Protein AF-A0A7S4LH78-F1 (afdb_monomer)

Mean predicted aligned error: 15.19 Å

Sequence (220 aa):
IFFRSVMVSANPMFLLLCMVGVAILGALTNADTISMKPPQLTDEEEQRIGLASHMRCDACIVVARTIIKELQKVSKADAPLRELDAIEAFEGACNRKRYDDYGVGTGGGAKPRNMLQGPGLSKANDSPGVMMMGGGAWPVKLSDFCGTIMGELDEDMVMDLYRTGDGMGLLTEVCAKQTRHCTKETMGRVEASEFAIASKAPKKKKKKKQQNTAKGKDEL

Structure (mmCIF, N/CA/C/O backbone):
data_AF-A0A7S4LH78-F1
#
_entry.id   AF-A0A7S4LH78-F1
#
loop_
_atom_site.group_PDB
_atom_site.id
_atom_site.type_symbol
_atom_site.label_atom_id
_atom_site.label_alt_id
_atom_site.label_comp_id
_atom_site.label_asym_id
_atom_site.label_entity_id
_atom_site.label_seq_id
_atom_site.pdbx_PDB_ins_code
_atom_site.Cartn_x
_atom_site.Cartn_y
_atom_site.Cartn_z
_atom_site.occupancy
_atom_site.B_iso_or_equiv
_atom_site.auth_seq_id
_atom_site.auth_comp_id
_atom_site.auth_asym_id
_atom_site.auth_atom_id
_atom_site.pdbx_PDB_model_num
ATOM 1 N N . ILE A 1 1 ? -43.929 13.708 -64.874 1.00 40.84 1 ILE A N 1
ATOM 2 C CA . ILE A 1 1 ? -44.482 14.915 -64.207 1.00 40.84 1 ILE A CA 1
ATOM 3 C C . ILE A 1 1 ? -44.118 14.770 -62.725 1.00 40.84 1 ILE A C 1
ATOM 5 O O . ILE A 1 1 ? -44.670 13.884 -62.106 1.00 40.84 1 ILE A O 1
ATOM 9 N N . PHE A 1 2 ? -43.130 15.407 -62.101 1.00 36.44 2 PHE A N 1
ATOM 10 C CA . PHE A 1 2 ? -42.316 16.586 -62.385 1.00 36.44 2 PHE A CA 1
ATOM 11 C C . PHE A 1 2 ? -40.870 16.297 -61.938 1.00 36.44 2 PHE A C 1
ATOM 13 O O . PHE A 1 2 ? -40.621 16.068 -60.758 1.00 36.44 2 PHE A O 1
ATOM 20 N N . PHE A 1 3 ? -39.918 16.374 -62.869 1.00 42.41 3 PHE A N 1
ATOM 21 C CA . PHE A 1 3 ? -38.571 16.842 -62.549 1.00 42.41 3 PHE A CA 1
ATOM 22 C C . PHE A 1 3 ? -38.738 18.297 -62.099 1.00 42.41 3 PHE A C 1
ATOM 24 O O . PHE A 1 3 ? -39.207 19.124 -62.883 1.00 42.41 3 PHE A O 1
ATOM 31 N N . ARG A 1 4 ? -38.411 18.619 -60.846 1.00 41.94 4 ARG A N 1
ATOM 32 C CA . ARG A 1 4 ? -38.247 20.011 -60.425 1.00 41.94 4 ARG A CA 1
ATOM 33 C C . ARG A 1 4 ? -36.784 20.226 -60.082 1.00 41.94 4 ARG A C 1
ATOM 35 O O . ARG A 1 4 ? -36.310 19.879 -59.008 1.00 41.94 4 ARG A O 1
ATOM 42 N N . SER A 1 5 ? -36.089 20.751 -61.083 1.00 46.91 5 SER A N 1
ATOM 43 C CA . SER A 1 5 ? -34.738 21.276 -61.032 1.00 46.91 5 SER A CA 1
ATOM 44 C C . SER A 1 5 ? -34.577 22.227 -59.849 1.00 46.91 5 SER A C 1
ATOM 46 O O . SER A 1 5 ? -35.168 23.306 -59.835 1.00 46.91 5 SER A O 1
ATOM 48 N N . VAL A 1 6 ? -33.740 21.857 -58.882 1.00 46.25 6 VAL A N 1
ATOM 49 C CA . VAL A 1 6 ? -33.087 22.843 -58.019 1.00 46.25 6 VAL A CA 1
ATOM 50 C C . VAL A 1 6 ? -31.794 23.214 -58.730 1.00 46.25 6 VAL A C 1
ATOM 52 O O . VAL A 1 6 ? -30.773 22.542 -58.619 1.00 46.25 6 VAL A O 1
ATOM 55 N N . MET A 1 7 ? -31.884 24.261 -59.547 1.00 43.34 7 MET A N 1
ATOM 56 C CA . MET A 1 7 ? -30.736 24.962 -60.108 1.00 43.34 7 MET A CA 1
ATOM 57 C C . MET A 1 7 ? -30.021 25.640 -58.930 1.00 43.34 7 MET A C 1
ATOM 59 O O . MET A 1 7 ? -30.363 26.753 -58.535 1.00 43.34 7 MET A O 1
ATOM 63 N N . VAL A 1 8 ? -29.069 24.942 -58.308 1.00 48.66 8 VAL A N 1
ATOM 64 C CA . VAL A 1 8 ? -28.105 25.580 -57.409 1.00 48.66 8 VAL A CA 1
ATOM 65 C C . VAL A 1 8 ? -27.214 26.431 -58.303 1.00 48.66 8 VAL A C 1
ATOM 67 O O . VAL A 1 8 ? -26.344 25.918 -59.004 1.00 48.66 8 VAL A O 1
ATOM 70 N N . SER A 1 9 ? -27.490 27.735 -58.334 1.00 48.38 9 SER A N 1
ATOM 71 C CA . SER A 1 9 ? -26.583 28.729 -58.897 1.00 48.38 9 SER A CA 1
ATOM 72 C C . SER A 1 9 ? -25.275 28.626 -58.117 1.00 48.38 9 SER A C 1
ATOM 74 O O . SER A 1 9 ? -25.182 29.058 -56.967 1.00 48.38 9 SER A O 1
ATOM 76 N N . ALA A 1 10 ? -24.297 27.944 -58.711 1.00 56.34 10 ALA A N 1
ATOM 77 C CA . ALA A 1 10 ? -22.964 27.773 -58.165 1.00 56.34 10 ALA A CA 1
ATOM 78 C C . ALA A 1 10 ? -22.256 29.130 -58.203 1.00 56.34 10 ALA A C 1
ATOM 80 O O . ALA A 1 10 ? -21.529 29.455 -59.138 1.00 56.34 10 ALA A O 1
ATOM 81 N N . ASN A 1 11 ? -22.516 29.950 -57.185 1.00 53.22 11 ASN A N 1
ATOM 82 C CA . ASN A 1 11 ? -21.763 31.166 -56.955 1.00 53.22 11 ASN A CA 1
ATOM 83 C C . ASN A 1 11 ? -20.315 30.739 -56.636 1.00 53.22 11 ASN A C 1
ATOM 85 O O . ASN A 1 11 ? -20.116 30.016 -55.653 1.00 53.22 11 ASN A O 1
ATOM 89 N N . PRO A 1 12 ? -19.300 31.130 -57.430 1.00 57.50 12 PRO A N 1
ATOM 90 C CA . PRO A 1 12 ? -17.915 30.674 -57.250 1.00 57.50 12 PRO A CA 1
ATOM 91 C C . PRO A 1 12 ? -17.343 31.026 -55.869 1.00 57.50 12 PRO A C 1
ATOM 93 O O . PRO A 1 12 ? -16.414 30.380 -55.390 1.00 57.50 12 PRO A O 1
ATOM 96 N N . MET A 1 13 ? -17.955 31.997 -55.186 1.00 58.50 13 MET A N 1
ATOM 97 C CA . MET A 1 13 ? -17.645 32.363 -53.807 1.00 58.50 13 MET A CA 1
ATOM 98 C C . MET A 1 13 ? -18.014 31.259 -52.791 1.00 58.50 13 MET A C 1
ATOM 100 O O . MET A 1 13 ? -17.306 31.075 -51.805 1.00 58.50 13 MET A O 1
ATOM 104 N N . PHE A 1 14 ? -19.072 30.478 -53.044 1.00 56.72 14 PHE A N 1
ATOM 105 C CA . PHE A 1 14 ? -19.522 29.392 -52.160 1.00 56.72 14 PHE A CA 1
ATOM 106 C C . PHE A 1 14 ? -18.635 28.141 -52.288 1.00 56.72 14 PHE A C 1
ATOM 108 O O . PHE A 1 14 ? -18.328 27.491 -51.292 1.00 56.72 14 PHE A O 1
ATOM 115 N N . LEU A 1 15 ? -18.147 27.849 -53.501 1.00 56.19 15 LEU A N 1
ATOM 116 C CA . LEU A 1 15 ? -17.162 26.785 -53.742 1.00 56.19 15 LEU A CA 1
ATOM 117 C C . LEU A 1 15 ? -15.800 27.110 -53.108 1.00 56.19 15 LEU A C 1
ATOM 119 O O . LEU A 1 15 ? -15.175 26.228 -52.520 1.00 56.19 15 LEU A O 1
ATOM 123 N N . LEU A 1 16 ? -15.370 28.376 -53.153 1.00 57.94 16 LEU A N 1
ATOM 124 C CA . LEU A 1 16 ? -14.155 28.834 -52.470 1.00 57.94 16 LEU A CA 1
ATOM 125 C C . LEU A 1 16 ? -14.275 28.737 -50.941 1.00 57.94 16 LEU A C 1
ATOM 127 O O . LEU A 1 16 ? -13.337 28.282 -50.292 1.00 57.94 16 LEU A O 1
ATOM 131 N N . LEU A 1 17 ? -15.433 29.074 -50.365 1.00 57.28 17 LEU A N 1
ATOM 132 C CA . LEU A 1 17 ? -15.683 28.916 -48.926 1.00 57.28 17 LEU A CA 1
ATOM 133 C C . LEU A 1 17 ? -15.667 27.447 -48.477 1.00 57.28 17 LEU A C 1
ATOM 135 O O . LEU A 1 17 ? -15.130 27.152 -47.412 1.00 57.28 17 LEU A O 1
ATOM 139 N N . CYS A 1 18 ? -16.171 26.511 -49.289 1.00 56.78 18 CYS A N 1
ATOM 140 C CA . CYS A 1 18 ? -16.069 25.079 -48.991 1.00 56.78 18 CYS A CA 1
ATOM 141 C C . CYS A 1 18 ? -14.628 24.555 -49.083 1.00 56.78 18 CYS A C 1
ATOM 143 O O . CYS A 1 18 ? -14.213 23.792 -48.216 1.00 56.78 18 CYS A O 1
ATOM 145 N N . MET A 1 19 ? -13.840 24.984 -50.074 1.00 56.47 19 MET A N 1
ATOM 146 C CA . MET A 1 19 ? -12.436 24.558 -50.201 1.00 56.47 19 MET A CA 1
ATOM 147 C C . MET A 1 19 ? -11.557 25.116 -49.072 1.00 56.47 19 MET A C 1
ATOM 149 O O . MET A 1 19 ? -10.703 24.404 -48.548 1.00 56.47 19 MET A O 1
ATOM 153 N N . VAL A 1 20 ? -11.807 26.353 -48.631 1.00 58.72 20 VAL A N 1
ATOM 154 C CA . VAL A 1 20 ? -11.127 26.941 -47.466 1.00 58.72 20 VAL A CA 1
ATOM 155 C C . VAL A 1 20 ? -11.613 26.294 -46.160 1.00 58.72 20 VAL A C 1
ATOM 157 O O . VAL A 1 20 ? -10.801 26.000 -45.289 1.00 58.72 20 VAL A O 1
ATOM 160 N N . GLY A 1 21 ? -12.906 25.978 -46.037 1.00 54.91 21 GLY A N 1
ATOM 161 C CA . GLY A 1 21 ? -13.465 25.280 -44.874 1.00 54.91 21 GLY A CA 1
ATOM 162 C C . GLY A 1 21 ? -12.921 23.858 -44.689 1.00 54.91 21 GLY A C 1
ATOM 163 O O . GLY A 1 21 ? -12.597 23.474 -43.568 1.00 54.91 21 GLY A O 1
ATOM 164 N N . VAL A 1 22 ? -12.744 23.098 -45.776 1.00 57.06 22 VAL A N 1
ATOM 165 C CA . VAL A 1 22 ? -12.138 21.752 -45.739 1.00 57.06 22 VAL A CA 1
ATOM 166 C C . VAL A 1 22 ? -10.635 21.821 -45.431 1.00 57.06 22 VAL A C 1
ATOM 168 O O . VAL A 1 22 ? -10.129 20.980 -44.690 1.00 57.06 22 VAL A O 1
ATOM 171 N N . ALA A 1 23 ? -9.926 22.848 -45.914 1.00 51.53 23 ALA A N 1
ATOM 172 C CA . ALA A 1 23 ? -8.511 23.056 -45.594 1.00 51.53 23 ALA A CA 1
ATOM 173 C C . ALA A 1 23 ? -8.277 23.476 -44.128 1.00 51.53 23 ALA A C 1
ATOM 175 O O . ALA A 1 23 ? -7.308 23.035 -43.514 1.00 51.53 23 ALA A O 1
ATOM 176 N N . ILE A 1 24 ? -9.175 24.276 -43.538 1.00 55.03 24 ILE A N 1
ATOM 177 C CA . ILE A 1 24 ? -9.086 24.682 -42.124 1.00 55.03 24 ILE A CA 1
ATOM 178 C C . ILE A 1 24 ? -9.458 23.519 -41.184 1.00 55.03 24 ILE A C 1
ATOM 180 O O . ILE A 1 24 ? -8.890 23.409 -40.099 1.00 55.03 24 ILE A O 1
ATOM 184 N N . LEU A 1 25 ? -10.340 22.600 -41.604 1.00 49.62 25 LEU A N 1
ATOM 185 C CA . LEU A 1 25 ? -10.715 21.427 -40.800 1.00 49.62 25 LEU A CA 1
ATOM 186 C C . LEU A 1 25 ? -9.652 20.308 -40.803 1.00 49.62 25 LEU A C 1
ATOM 188 O O . LEU A 1 25 ? -9.616 19.500 -39.879 1.00 49.62 25 LEU A O 1
ATOM 192 N N . GLY A 1 26 ? -8.766 20.267 -41.806 1.00 50.28 26 GLY A N 1
ATOM 193 C CA . GLY A 1 26 ? -7.687 19.273 -41.906 1.00 50.28 26 GLY A CA 1
ATOM 194 C C . GLY A 1 26 ? -6.436 19.575 -41.068 1.00 50.28 26 GLY A C 1
ATOM 195 O O . GLY A 1 26 ? -5.582 18.707 -40.917 1.00 50.28 26 GLY A O 1
ATOM 196 N N . ALA A 1 27 ? -6.310 20.782 -40.507 1.00 48.25 27 ALA A N 1
ATOM 197 C CA . ALA A 1 27 ? -5.096 21.231 -39.815 1.00 48.25 27 ALA A CA 1
ATOM 198 C C . ALA A 1 27 ? -5.061 20.929 -38.298 1.00 48.25 27 ALA A C 1
ATOM 200 O O . ALA A 1 27 ? -4.132 21.357 -37.615 1.00 48.25 27 ALA A O 1
ATOM 201 N N . LEU A 1 28 ? -6.047 20.206 -37.749 1.00 52.06 28 LEU A N 1
ATO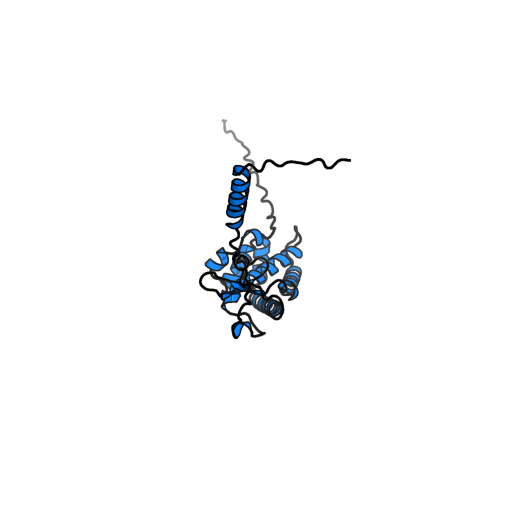M 202 C CA . LEU A 1 28 ? -6.182 19.964 -36.301 1.00 52.06 28 LEU A CA 1
ATOM 203 C C . LEU A 1 28 ? -6.107 18.487 -35.880 1.00 52.06 28 LEU A C 1
ATOM 205 O O . LEU A 1 28 ? -6.548 18.141 -34.788 1.00 52.06 28 LEU A O 1
ATOM 209 N N . THR A 1 29 ? -5.517 17.606 -36.687 1.00 52.09 29 THR A N 1
ATOM 210 C CA . THR A 1 29 ? -5.247 16.221 -36.261 1.00 52.09 29 THR A CA 1
ATOM 211 C C . THR A 1 29 ? -3.749 15.979 -36.110 1.00 52.09 29 THR A C 1
ATOM 213 O O . THR A 1 29 ? -3.151 15.218 -36.869 1.00 52.09 29 THR A O 1
ATOM 216 N N . ASN A 1 30 ? -3.131 16.610 -35.107 1.00 54.25 30 ASN A N 1
ATOM 217 C CA . ASN A 1 30 ? -1.907 16.058 -34.528 1.00 54.25 30 ASN A CA 1
ATOM 218 C C . ASN A 1 30 ? -2.326 14.831 -33.715 1.00 54.25 30 ASN A C 1
ATOM 220 O O . ASN A 1 30 ? -2.703 14.936 -32.550 1.00 54.25 30 ASN A O 1
ATOM 224 N N . ALA A 1 31 ? -2.362 13.673 -34.369 1.00 53.19 31 ALA A N 1
ATOM 225 C CA . ALA A 1 31 ? -2.458 12.404 -33.673 1.00 53.19 31 ALA A CA 1
ATOM 226 C C . ALA A 1 31 ? -1.110 12.163 -32.985 1.00 53.19 31 ALA A C 1
ATOM 228 O O . ALA A 1 31 ? -0.181 11.647 -33.605 1.00 53.19 31 ALA A O 1
ATOM 229 N N . ASP A 1 32 ? -0.986 12.576 -31.722 1.00 57.84 32 ASP A N 1
ATOM 230 C CA . ASP A 1 32 ? 0.122 12.143 -30.877 1.00 57.84 32 ASP A CA 1
ATOM 231 C C . ASP A 1 32 ? 0.105 10.610 -30.842 1.00 57.84 32 ASP A C 1
ATOM 233 O O . ASP A 1 32 ? -0.812 9.981 -30.309 1.00 57.84 32 ASP A O 1
ATOM 237 N N . THR A 1 33 ? 1.092 9.984 -31.482 1.00 55.22 33 THR A N 1
ATOM 238 C CA . THR A 1 33 ? 1.240 8.529 -31.498 1.00 55.22 33 THR A CA 1
ATOM 239 C C . THR A 1 33 ? 1.537 8.050 -30.083 1.00 55.22 33 THR A C 1
ATOM 241 O O . THR A 1 33 ? 2.677 8.117 -29.621 1.00 55.22 33 THR A O 1
ATOM 244 N N . ILE A 1 34 ? 0.510 7.564 -29.385 1.00 61.72 34 ILE A N 1
ATOM 245 C CA . ILE A 1 34 ? 0.641 6.936 -28.071 1.00 61.72 34 ILE A CA 1
ATOM 246 C C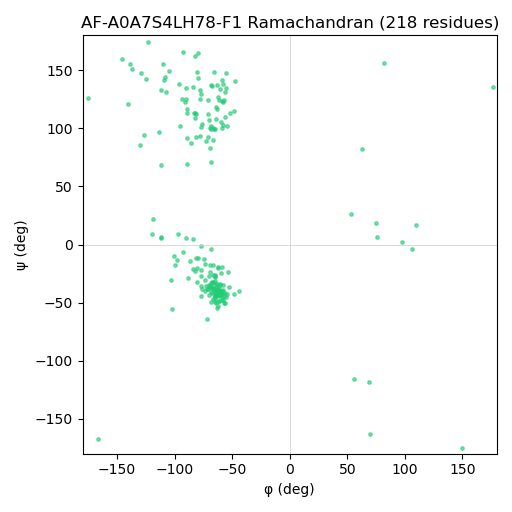 . ILE A 1 34 ? 1.449 5.644 -28.249 1.00 61.72 34 ILE A C 1
ATOM 248 O O . ILE A 1 34 ? 0.934 4.613 -28.679 1.00 61.72 34 ILE A O 1
ATOM 252 N N . SER A 1 35 ? 2.746 5.703 -27.948 1.00 60.84 35 SER A N 1
ATOM 253 C CA . SER A 1 35 ? 3.637 4.544 -27.986 1.00 60.84 35 SER A CA 1
ATOM 254 C C . SER A 1 35 ? 3.411 3.689 -26.741 1.00 60.84 35 SER A C 1
ATOM 256 O O . SER A 1 35 ? 4.058 3.905 -25.719 1.00 60.84 35 SER A O 1
ATOM 258 N N . MET A 1 36 ? 2.540 2.686 -26.839 1.00 67.44 36 MET A N 1
ATOM 259 C CA . MET A 1 36 ? 2.341 1.722 -25.761 1.00 67.44 36 MET A CA 1
ATOM 260 C C . MET A 1 36 ? 3.494 0.710 -25.731 1.00 67.44 36 MET A C 1
ATOM 262 O O . MET A 1 36 ? 3.543 -0.210 -26.547 1.00 67.44 36 MET A O 1
ATOM 266 N N . LYS A 1 37 ? 4.447 0.885 -24.811 1.00 69.62 37 LYS A N 1
ATOM 267 C CA . LYS A 1 37 ? 5.548 -0.068 -24.598 1.00 69.62 37 LYS A CA 1
ATOM 268 C C . LYS A 1 37 ? 5.381 -0.752 -23.239 1.00 69.62 37 LYS A C 1
ATOM 270 O O . LYS A 1 37 ? 5.140 -0.048 -22.258 1.00 69.62 37 LYS A O 1
ATOM 275 N N . PRO A 1 38 ? 5.506 -2.089 -23.161 1.00 77.19 38 PRO A N 1
ATOM 276 C CA . PRO A 1 38 ? 5.553 -2.771 -21.875 1.00 77.19 38 PRO A CA 1
ATOM 277 C C . PRO A 1 38 ? 6.831 -2.374 -21.114 1.00 77.19 38 PRO A C 1
ATOM 279 O O . PRO A 1 38 ? 7.860 -2.111 -21.754 1.00 77.19 38 PRO A O 1
ATOM 282 N N . PRO A 1 39 ? 6.787 -2.333 -19.770 1.00 78.69 39 PRO A N 1
ATOM 283 C CA . PRO A 1 39 ? 7.968 -2.071 -18.960 1.00 78.69 39 PRO A CA 1
ATOM 284 C C . PRO A 1 39 ? 9.001 -3.182 -19.170 1.00 78.69 39 PRO A C 1
ATOM 286 O O . PRO A 1 39 ? 8.657 -4.361 -19.228 1.00 78.69 39 PRO A O 1
ATOM 289 N N . GLN A 1 40 ? 10.269 -2.798 -19.294 1.00 83.88 40 GLN A N 1
ATOM 290 C CA . GLN A 1 40 ? 11.383 -3.744 -19.347 1.00 83.88 40 GLN A CA 1
ATOM 291 C C . GLN A 1 40 ? 11.849 -3.990 -17.921 1.00 83.88 40 GLN A C 1
ATOM 293 O O . GLN A 1 40 ? 12.262 -3.039 -17.256 1.00 83.88 40 GLN A O 1
ATOM 298 N N . LEU A 1 41 ? 11.724 -5.227 -17.446 1.00 83.19 41 LEU A N 1
ATOM 299 C CA . LEU A 1 41 ? 12.103 -5.585 -16.087 1.00 83.19 41 LEU A CA 1
ATOM 300 C C . LEU A 1 41 ? 13.618 -5.786 -15.991 1.00 83.19 41 LEU A C 1
ATOM 302 O O . LEU A 1 41 ? 14.262 -6.273 -16.915 1.00 83.19 41 LEU A O 1
ATOM 306 N N . THR A 1 42 ? 14.182 -5.373 -14.867 1.00 84.00 42 THR A N 1
ATOM 307 C CA . THR A 1 42 ? 15.549 -5.697 -14.453 1.00 84.00 42 THR A CA 1
ATOM 308 C C . THR A 1 42 ? 15.590 -7.078 -13.796 1.00 84.00 42 THR A C 1
ATOM 310 O O . THR A 1 42 ? 14.567 -7.562 -13.311 1.00 84.00 42 THR A O 1
ATOM 313 N N . ASP A 1 43 ? 16.775 -7.684 -13.686 1.00 84.00 43 ASP A N 1
ATOM 314 C CA . ASP A 1 43 ? 16.948 -9.008 -13.067 1.00 84.00 43 ASP A CA 1
ATOM 315 C C . ASP A 1 43 ? 16.339 -9.100 -11.648 1.00 84.00 43 ASP A C 1
ATOM 317 O O . ASP A 1 43 ? 15.759 -10.121 -11.282 1.00 84.00 43 ASP A O 1
ATOM 321 N N . GLU A 1 44 ? 16.418 -8.027 -10.847 1.00 84.25 44 GLU A N 1
ATOM 322 C CA . GLU A 1 44 ? 15.815 -7.947 -9.501 1.00 84.25 44 GLU A CA 1
ATOM 323 C C . GLU A 1 44 ? 14.273 -7.923 -9.559 1.00 84.25 44 GLU A C 1
ATOM 325 O O . GLU A 1 44 ? 13.584 -8.453 -8.689 1.00 84.25 44 GLU A O 1
ATOM 330 N N . GLU A 1 45 ? 13.698 -7.318 -10.596 1.00 85.38 45 GLU A N 1
ATOM 331 C CA . GLU A 1 45 ? 12.247 -7.201 -10.764 1.00 85.38 45 GLU A CA 1
ATOM 332 C C . GLU A 1 45 ? 11.619 -8.481 -11.318 1.00 85.38 45 GLU A C 1
ATOM 334 O O . GLU A 1 45 ? 10.490 -8.811 -10.944 1.00 85.38 45 GLU A O 1
ATOM 339 N N . GLU A 1 46 ? 12.347 -9.216 -12.160 1.00 85.31 46 GLU A N 1
ATOM 340 C CA . GLU A 1 46 ? 11.924 -10.513 -12.697 1.00 85.31 46 GLU A CA 1
ATOM 341 C C . GLU A 1 46 ? 11.919 -11.619 -11.639 1.00 85.31 46 GLU A C 1
ATOM 343 O O . GLU A 1 46 ? 11.135 -12.572 -11.725 1.00 85.31 46 GLU A O 1
ATOM 348 N N . GLN A 1 47 ? 12.765 -11.492 -10.611 1.00 81.44 47 GLN A N 1
ATOM 349 C CA . GLN A 1 47 ? 12.782 -12.429 -9.496 1.00 81.44 47 GLN A CA 1
ATOM 350 C C . GLN A 1 47 ? 11.396 -12.533 -8.870 1.00 81.44 47 GLN A C 1
ATOM 352 O O . GLN A 1 47 ? 10.725 -11.539 -8.611 1.00 81.44 47 GLN A O 1
ATOM 357 N N . ARG A 1 48 ? 10.950 -13.759 -8.591 1.00 72.12 48 ARG A N 1
ATOM 358 C CA . ARG A 1 48 ? 9.637 -13.984 -7.967 1.00 72.12 48 ARG A CA 1
ATOM 359 C C . ARG A 1 48 ? 9.582 -13.518 -6.514 1.00 72.12 48 ARG A C 1
ATOM 361 O O . ARG A 1 48 ? 8.492 -13.258 -6.020 1.00 72.12 48 ARG A O 1
ATOM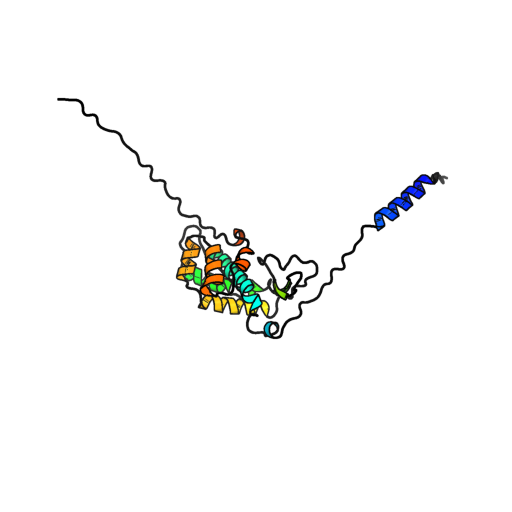 368 N N . ILE A 1 49 ? 10.735 -13.437 -5.854 1.00 79.94 49 ILE A N 1
ATOM 369 C CA . ILE A 1 49 ? 10.863 -13.175 -4.422 1.00 79.94 49 ILE A CA 1
ATOM 370 C C . ILE A 1 49 ? 11.391 -11.759 -4.224 1.00 79.94 49 ILE A C 1
ATOM 372 O O . ILE A 1 49 ? 12.398 -11.387 -4.818 1.00 79.94 49 ILE A O 1
ATOM 376 N N . GLY A 1 50 ? 10.735 -11.007 -3.343 1.00 83.88 50 GLY A N 1
ATOM 377 C CA . GLY A 1 50 ? 11.199 -9.694 -2.914 1.00 83.88 50 GLY A CA 1
ATOM 378 C C . GLY A 1 50 ? 10.861 -8.551 -3.873 1.00 83.88 50 GLY A C 1
ATOM 379 O O . GLY A 1 50 ? 10.615 -8.722 -5.070 1.00 83.88 50 GLY A O 1
ATOM 380 N N . LEU A 1 51 ? 10.822 -7.349 -3.299 1.00 90.81 51 LEU A N 1
ATOM 381 C CA . LEU A 1 51 ? 10.635 -6.095 -4.020 1.00 90.81 51 LEU A CA 1
ATOM 382 C C . LEU A 1 51 ? 11.973 -5.429 -4.304 1.00 90.81 51 LEU A C 1
ATOM 384 O O . LEU A 1 51 ? 12.822 -5.305 -3.407 1.00 90.81 51 LEU A O 1
ATOM 388 N N . ALA A 1 52 ? 12.083 -4.910 -5.527 1.00 90.12 52 ALA A N 1
ATOM 389 C CA . ALA A 1 52 ? 13.226 -4.126 -5.940 1.00 90.12 52 ALA A CA 1
ATOM 390 C C . ALA A 1 52 ? 13.402 -2.907 -5.032 1.00 90.12 52 ALA A C 1
ATOM 392 O O . ALA A 1 52 ? 12.428 -2.234 -4.675 1.00 90.12 52 ALA A O 1
ATOM 393 N N . SER A 1 53 ? 14.648 -2.617 -4.660 1.00 88.25 53 SER A N 1
ATOM 394 C CA . SER A 1 53 ? 14.992 -1.550 -3.703 1.00 88.25 53 SER A CA 1
ATOM 395 C C . SER A 1 53 ? 14.306 -0.205 -3.992 1.00 88.25 53 SER A C 1
ATOM 397 O O . SER A 1 53 ? 13.769 0.434 -3.087 1.00 88.25 53 SER A O 1
ATOM 399 N N . HIS A 1 54 ? 14.249 0.192 -5.263 1.00 85.44 54 HIS A N 1
ATOM 400 C CA . HIS A 1 54 ? 13.686 1.463 -5.711 1.00 85.44 54 HIS A CA 1
ATOM 401 C C . HIS A 1 54 ? 12.145 1.533 -5.673 1.00 85.44 54 HIS A C 1
ATOM 403 O O . HIS A 1 54 ? 11.603 2.632 -5.781 1.00 85.44 54 HIS A O 1
ATOM 409 N N . MET A 1 55 ? 11.444 0.406 -5.496 1.00 88.75 55 MET A N 1
ATOM 410 C CA . MET A 1 55 ? 9.978 0.347 -5.357 1.00 88.75 55 MET A CA 1
ATOM 411 C C . MET A 1 55 ? 9.511 0.210 -3.905 1.00 88.75 55 MET A C 1
ATOM 413 O O . MET A 1 55 ? 8.318 0.333 -3.633 1.00 88.75 55 MET A O 1
ATOM 417 N N . ARG A 1 56 ? 10.421 -0.037 -2.951 1.00 91.38 56 ARG A N 1
ATOM 418 C CA . ARG A 1 56 ? 10.054 -0.322 -1.551 1.00 91.38 56 ARG A CA 1
ATOM 419 C C . ARG A 1 56 ? 9.295 0.819 -0.879 1.00 91.38 56 ARG A C 1
ATOM 421 O O . ARG A 1 56 ? 8.403 0.553 -0.082 1.00 91.38 56 ARG A O 1
ATOM 428 N N . CYS A 1 57 ? 9.600 2.074 -1.216 1.00 89.81 57 CYS A N 1
ATOM 429 C CA . CYS A 1 57 ? 8.832 3.203 -0.688 1.00 89.81 57 CYS A CA 1
ATOM 430 C C . CYS A 1 57 ? 7.383 3.191 -1.189 1.00 89.81 57 CYS A C 1
ATOM 432 O O . CYS A 1 57 ? 6.455 3.276 -0.387 1.00 89.81 57 CYS A O 1
ATOM 434 N N . ASP A 1 58 ? 7.183 3.039 -2.502 1.00 89.62 58 ASP A N 1
ATOM 435 C CA . ASP A 1 58 ? 5.840 3.005 -3.086 1.00 89.62 58 ASP A CA 1
ATOM 436 C C . ASP A 1 58 ? 5.050 1.806 -2.528 1.00 89.62 58 ASP A C 1
ATOM 438 O O . ASP A 1 58 ? 3.891 1.950 -2.142 1.00 89.62 58 ASP A O 1
ATOM 442 N N . ALA A 1 59 ? 5.702 0.649 -2.377 1.00 92.31 59 ALA A N 1
ATOM 443 C CA . ALA A 1 59 ? 5.122 -0.523 -1.730 1.00 92.31 59 ALA A CA 1
ATOM 444 C C . ALA A 1 59 ? 4.746 -0.269 -0.264 1.00 92.31 59 ALA A C 1
ATOM 446 O O . ALA A 1 59 ? 3.657 -0.653 0.156 1.00 92.31 59 ALA A O 1
ATOM 447 N N . CYS A 1 60 ? 5.594 0.419 0.507 1.00 92.25 60 CYS A N 1
ATOM 448 C CA . CYS A 1 60 ? 5.287 0.746 1.898 1.00 92.25 60 CYS A CA 1
ATOM 449 C C . CYS A 1 60 ? 4.051 1.640 1.997 1.00 92.25 60 CYS A C 1
ATOM 451 O O . CYS A 1 60 ? 3.164 1.382 2.808 1.00 92.25 60 CYS A O 1
ATOM 453 N N . ILE A 1 61 ? 3.942 2.640 1.117 1.00 89.62 61 ILE A N 1
ATOM 454 C CA . ILE A 1 61 ? 2.774 3.523 1.061 1.00 89.62 61 ILE A CA 1
ATOM 455 C C . ILE A 1 61 ? 1.501 2.722 0.756 1.00 89.62 61 ILE A C 1
ATOM 457 O O . ILE A 1 61 ? 0.468 2.932 1.397 1.00 89.62 61 ILE A O 1
ATOM 461 N N . VAL A 1 62 ? 1.566 1.787 -0.197 1.00 91.56 62 VAL A N 1
ATOM 462 C CA . VAL A 1 62 ? 0.445 0.897 -0.539 1.00 91.56 62 VAL A CA 1
ATOM 463 C C . VAL A 1 62 ? 0.042 0.020 0.645 1.00 91.56 62 VAL A C 1
ATOM 465 O O . VAL A 1 62 ? -1.143 -0.037 0.989 1.00 91.56 62 VAL A O 1
ATOM 468 N N . VAL A 1 63 ? 1.006 -0.631 1.296 1.00 92.25 63 VAL A N 1
ATOM 469 C CA . VAL A 1 63 ? 0.760 -1.506 2.449 1.00 92.25 63 VAL A CA 1
ATOM 470 C C . VAL A 1 63 ? 0.162 -0.721 3.612 1.00 92.25 63 VAL A C 1
ATOM 472 O O . VAL A 1 63 ? -0.916 -1.071 4.088 1.00 92.25 63 VAL A O 1
ATOM 475 N N . ALA A 1 64 ? 0.793 0.378 4.022 1.00 89.38 64 ALA A N 1
ATOM 476 C CA . ALA A 1 64 ? 0.331 1.197 5.138 1.00 89.38 64 ALA A CA 1
ATOM 477 C C . ALA A 1 64 ? -1.080 1.752 4.896 1.00 89.38 64 ALA A C 1
ATOM 479 O O . ALA A 1 64 ? -1.925 1.727 5.791 1.00 89.38 64 ALA A O 1
ATOM 480 N N . ARG A 1 65 ? -1.388 2.181 3.665 1.00 88.94 65 ARG A N 1
ATOM 481 C CA . ARG A 1 65 ? -2.752 2.585 3.297 1.00 88.94 65 ARG A CA 1
ATOM 482 C C . ARG A 1 65 ? -3.744 1.431 3.427 1.00 88.94 65 ARG A C 1
ATOM 484 O O . ARG A 1 65 ? -4.865 1.636 3.888 1.00 88.94 65 ARG A O 1
ATOM 491 N N . THR A 1 66 ? -3.357 0.238 2.991 1.00 91.56 66 THR A N 1
ATOM 492 C CA . THR A 1 66 ? -4.211 -0.954 3.065 1.00 91.56 66 THR A CA 1
ATOM 493 C C . THR A 1 66 ? -4.498 -1.319 4.520 1.00 91.56 66 THR A C 1
ATOM 495 O O . THR A 1 66 ? -5.658 -1.518 4.868 1.00 91.56 66 THR A O 1
ATOM 498 N N . ILE A 1 67 ? -3.480 -1.279 5.386 1.00 89.56 67 ILE A N 1
ATOM 499 C CA . ILE A 1 67 ? -3.617 -1.456 6.839 1.00 89.56 67 ILE A CA 1
ATOM 500 C C . ILE A 1 67 ? -4.615 -0.450 7.415 1.00 89.56 67 ILE A C 1
ATOM 502 O O . ILE A 1 67 ? -5.573 -0.841 8.075 1.00 89.56 67 ILE A O 1
ATOM 506 N N . ILE A 1 68 ? -4.457 0.840 7.105 1.00 86.94 68 ILE A N 1
ATOM 507 C CA . ILE A 1 68 ? -5.374 1.888 7.575 1.00 86.94 68 ILE A CA 1
ATOM 508 C C . ILE A 1 68 ? -6.816 1.601 7.142 1.00 86.94 68 ILE A C 1
ATOM 510 O O . ILE A 1 68 ? -7.736 1.719 7.951 1.00 86.94 68 ILE A O 1
ATOM 514 N N . LYS A 1 69 ? -7.023 1.190 5.886 1.00 88.88 69 LYS A N 1
ATOM 515 C CA . LYS A 1 69 ? -8.354 0.853 5.361 1.00 88.88 69 LYS A CA 1
ATOM 516 C C . LYS A 1 69 ? -8.975 -0.352 6.068 1.00 88.88 69 LYS A C 1
ATOM 518 O O . LYS A 1 69 ? -10.182 -0.347 6.290 1.00 88.88 69 LYS A O 1
ATOM 523 N N . GLU A 1 70 ? -8.201 -1.377 6.419 1.00 90.69 70 GLU A N 1
ATOM 524 C CA . GLU A 1 70 ? -8.729 -2.527 7.167 1.00 90.69 70 GLU A CA 1
ATOM 525 C C . GLU A 1 70 ? -9.004 -2.183 8.634 1.00 90.69 70 GLU A C 1
ATOM 527 O O . GLU A 1 70 ? -10.067 -2.534 9.144 1.00 90.69 70 GLU A O 1
ATOM 532 N N . LEU A 1 71 ? -8.135 -1.400 9.282 1.00 86.62 71 LEU A N 1
ATOM 533 C CA . LEU A 1 71 ? -8.357 -0.908 10.647 1.00 86.62 71 LEU A CA 1
ATOM 534 C C . LEU A 1 71 ? -9.660 -0.100 10.751 1.00 86.62 71 LEU A C 1
ATOM 536 O O . LEU A 1 71 ? -10.424 -0.245 11.705 1.00 86.62 71 LEU A O 1
ATOM 540 N N . GLN A 1 72 ? -9.967 0.702 9.730 1.00 84.88 72 GLN A N 1
ATOM 541 C CA . GLN A 1 72 ? -11.228 1.441 9.646 1.00 84.88 72 GLN A CA 1
ATOM 542 C C . GLN A 1 72 ? -12.464 0.537 9.525 1.00 84.88 72 GLN A C 1
ATOM 544 O O . GLN A 1 72 ? -13.543 0.940 9.955 1.00 84.88 72 GLN A O 1
ATOM 549 N N . LYS A 1 73 ? -12.342 -0.668 8.949 1.00 87.56 73 LYS A N 1
ATOM 550 C CA . LYS A 1 73 ? -13.471 -1.606 8.794 1.00 87.56 73 LYS A CA 1
ATOM 551 C C . LYS A 1 73 ? -13.824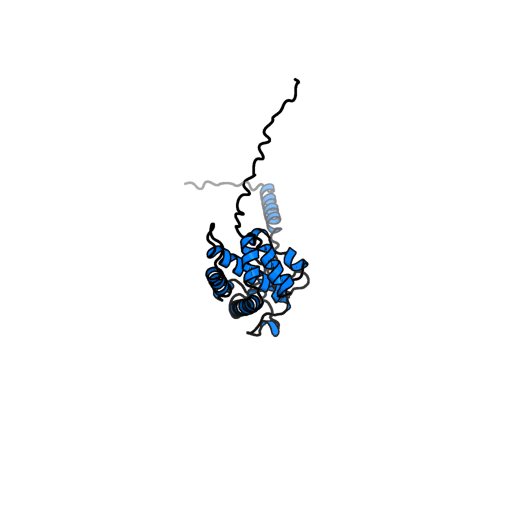 -2.310 10.094 1.00 87.56 73 LYS A C 1
ATOM 553 O O . LYS A 1 73 ? -15.001 -2.543 10.359 1.00 87.56 73 LYS A O 1
ATOM 558 N N . VAL A 1 74 ? -12.811 -2.665 10.876 1.00 84.62 74 VAL A N 1
ATOM 559 C CA . VAL A 1 74 ? -12.987 -3.374 12.152 1.00 84.62 74 VAL A CA 1
ATOM 560 C C . VAL A 1 74 ? -13.289 -2.415 13.304 1.00 84.62 74 VAL A C 1
ATOM 562 O O . VAL A 1 74 ? -13.876 -2.797 14.317 1.00 84.62 74 VAL A O 1
ATOM 565 N N . SER A 1 75 ? -12.934 -1.140 13.148 1.00 74.56 75 SER A N 1
ATOM 566 C CA . SER A 1 75 ? -13.207 -0.126 14.150 1.00 74.56 75 SER A CA 1
ATOM 567 C C . SER A 1 75 ? -14.691 0.216 14.222 1.00 74.56 75 SER A C 1
ATOM 569 O O . SER A 1 75 ? -15.328 0.637 13.257 1.00 74.56 75 SER A O 1
ATOM 571 N N . LYS A 1 76 ? -15.239 0.088 15.430 1.00 69.94 76 LYS A N 1
ATOM 572 C CA . LYS A 1 76 ? -16.576 0.576 15.763 1.00 69.94 76 LYS A CA 1
ATOM 573 C C . LYS A 1 76 ? -16.462 2.013 16.259 1.00 69.94 76 LYS A C 1
ATOM 575 O O . LYS A 1 76 ? -15.623 2.305 17.104 1.00 69.94 76 LYS A O 1
ATOM 580 N N . ALA A 1 77 ? -17.345 2.885 15.774 1.00 62.66 77 ALA A N 1
ATOM 581 C CA . ALA A 1 77 ? -17.282 4.335 15.987 1.00 62.66 77 ALA A CA 1
ATOM 582 C C . ALA A 1 77 ? -17.191 4.791 17.460 1.00 62.66 77 ALA A C 1
ATOM 584 O O . ALA A 1 77 ? -16.688 5.881 17.716 1.00 62.66 77 ALA A O 1
ATOM 585 N N . ASP A 1 78 ? -17.653 3.969 18.408 1.00 64.50 78 ASP A N 1
ATOM 586 C CA . ASP A 1 78 ? -17.747 4.315 19.832 1.00 64.50 78 ASP A CA 1
ATOM 587 C C . ASP A 1 78 ? -16.922 3.396 20.756 1.00 64.50 78 ASP A C 1
ATOM 589 O O . ASP A 1 78 ? -17.059 3.474 21.978 1.00 64.50 78 ASP A O 1
ATOM 593 N N . ALA A 1 79 ? -16.077 2.516 20.206 1.00 68.38 79 ALA A N 1
ATOM 594 C CA . ALA A 1 79 ? -15.279 1.579 20.997 1.00 68.38 79 ALA A CA 1
ATOM 595 C C . ALA A 1 79 ? -13.781 1.702 20.683 1.00 68.38 79 ALA A C 1
ATOM 597 O O . ALA A 1 79 ? -13.413 1.890 19.520 1.00 68.38 79 ALA A O 1
ATOM 598 N N . PRO A 1 80 ? -12.899 1.573 21.694 1.00 73.19 80 PRO A N 1
ATOM 599 C CA . PRO A 1 80 ? -11.475 1.429 21.434 1.00 73.19 80 PRO A CA 1
ATOM 600 C C . PRO A 1 80 ? -11.245 0.191 20.562 1.00 73.19 80 PRO A C 1
ATOM 602 O O . PRO A 1 80 ? -11.909 -0.832 20.744 1.00 73.19 80 PRO A O 1
ATOM 605 N N . LEU A 1 81 ? -10.305 0.297 19.623 1.00 81.50 81 LEU A N 1
ATOM 606 C CA . LEU A 1 81 ? -9.875 -0.841 18.821 1.00 81.50 81 LEU A CA 1
ATOM 607 C C . LEU A 1 81 ? -9.345 -1.928 19.765 1.00 81.50 81 LEU A C 1
ATOM 609 O O . LEU A 1 81 ? -8.472 -1.650 20.592 1.00 81.50 81 LEU A O 1
ATOM 613 N N . ARG A 1 82 ? -9.923 -3.130 19.687 1.00 85.00 82 ARG A N 1
ATOM 614 C CA . ARG A 1 82 ? -9.436 -4.286 20.443 1.00 85.00 82 ARG A CA 1
ATOM 615 C C . ARG A 1 82 ? -8.241 -4.870 19.706 1.00 85.00 82 ARG A C 1
ATOM 617 O O . ARG A 1 82 ? -8.221 -4.870 18.482 1.00 85.00 82 ARG A O 1
ATOM 624 N N . GLU A 1 83 ? -7.303 -5.435 20.449 1.00 85.06 83 GLU A N 1
ATOM 625 C CA . GLU A 1 83 ? -6.122 -6.097 19.887 1.00 85.06 83 GLU A CA 1
ATOM 626 C C . GLU A 1 83 ? -6.501 -7.191 18.874 1.00 85.06 83 GLU A C 1
ATOM 628 O O . GLU A 1 83 ? -5.974 -7.218 17.769 1.00 85.06 83 GLU A O 1
ATOM 633 N N . LEU A 1 84 ? -7.515 -8.006 19.186 1.00 87.19 84 LEU A N 1
ATOM 634 C CA . LEU A 1 84 ? -8.042 -9.012 18.254 1.00 87.19 84 LEU A CA 1
ATOM 635 C C . LEU A 1 84 ? -8.562 -8.399 16.944 1.00 87.19 84 LEU A C 1
ATOM 637 O O . LEU A 1 84 ? -8.304 -8.938 15.875 1.00 87.19 84 LEU A O 1
ATOM 641 N N . ASP A 1 85 ? -9.249 -7.255 17.018 1.00 87.88 85 ASP A N 1
ATOM 642 C CA . ASP A 1 85 ? -9.740 -6.560 15.823 1.00 87.88 85 ASP A CA 1
ATOM 643 C C . ASP A 1 85 ? -8.557 -6.013 14.996 1.00 87.88 85 ASP A C 1
ATOM 645 O O . ASP A 1 85 ? -8.592 -6.030 13.768 1.00 87.88 85 ASP A O 1
ATOM 649 N N . ALA A 1 86 ? -7.491 -5.545 15.658 1.00 85.69 86 ALA A N 1
ATOM 650 C CA . ALA A 1 86 ? -6.275 -5.079 14.994 1.00 85.69 86 ALA A CA 1
ATOM 651 C C . ALA A 1 86 ? -5.555 -6.221 14.258 1.00 85.69 86 ALA A C 1
ATOM 653 O O . ALA A 1 86 ? -5.197 -6.050 13.095 1.00 85.69 86 ALA A O 1
ATOM 654 N N . ILE A 1 87 ? -5.420 -7.394 14.887 1.00 88.81 87 ILE A N 1
ATOM 655 C CA . ILE A 1 87 ? -4.840 -8.594 14.262 1.00 88.81 87 ILE A CA 1
ATOM 656 C C . ILE A 1 87 ? -5.645 -8.994 13.019 1.00 88.81 87 ILE A C 1
ATOM 658 O O . ILE A 1 87 ? -5.066 -9.160 11.946 1.00 88.81 87 ILE A O 1
ATOM 662 N N . GLU A 1 88 ? -6.978 -9.055 13.118 1.00 89.75 88 GLU A N 1
ATOM 663 C CA . GLU A 1 88 ? -7.848 -9.349 11.969 1.00 89.75 88 GLU A CA 1
ATOM 664 C C . GLU A 1 88 ? -7.674 -8.326 10.834 1.00 89.75 88 GLU A C 1
ATOM 666 O O . GLU A 1 88 ? -7.635 -8.688 9.654 1.00 89.75 88 GLU A O 1
ATOM 671 N N . ALA A 1 89 ? -7.536 -7.041 11.173 1.00 90.19 89 ALA A N 1
ATOM 672 C CA . ALA A 1 89 ? -7.273 -6.000 10.188 1.00 90.19 89 ALA A CA 1
ATOM 673 C C . ALA A 1 89 ? -5.908 -6.173 9.510 1.00 90.19 89 ALA A C 1
ATOM 675 O O . ALA A 1 89 ? -5.811 -5.997 8.295 1.00 90.19 89 ALA A O 1
ATOM 676 N N . PHE A 1 90 ? -4.865 -6.535 10.256 1.00 90.81 90 PHE A N 1
ATOM 677 C CA . PHE A 1 90 ? -3.530 -6.765 9.708 1.00 90.81 90 PHE A CA 1
ATOM 678 C C . PHE A 1 90 ? -3.488 -7.985 8.786 1.00 90.81 90 PHE A C 1
ATOM 680 O O . PHE A 1 90 ? -3.009 -7.883 7.655 1.00 90.81 90 PHE A O 1
ATOM 687 N N . GLU A 1 91 ? -4.072 -9.109 9.202 1.00 92.19 91 GLU A N 1
AT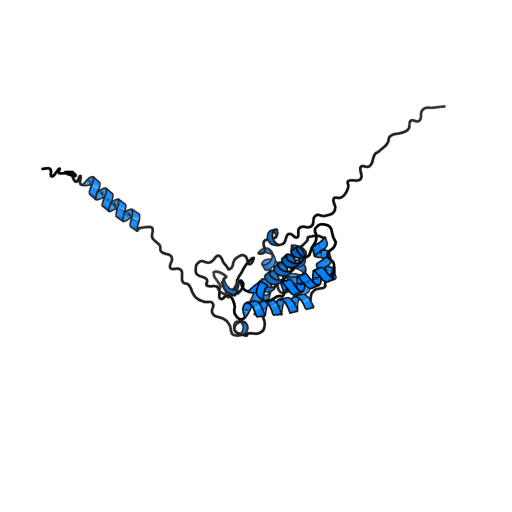OM 688 C CA . GLU A 1 91 ? -4.210 -10.299 8.356 1.00 92.19 91 GLU A CA 1
ATOM 689 C C . GLU A 1 91 ? -5.027 -9.994 7.090 1.00 92.19 91 GLU A C 1
ATOM 691 O O . GLU A 1 91 ? -4.666 -10.387 5.974 1.00 92.19 91 GLU A O 1
ATOM 696 N N . GLY A 1 92 ? -6.111 -9.229 7.243 1.00 93.75 92 GLY A N 1
ATOM 697 C CA . GLY A 1 92 ? -6.946 -8.769 6.138 1.00 93.75 92 GLY A CA 1
ATOM 698 C C . GLY A 1 92 ? -6.223 -7.821 5.178 1.00 93.75 92 GLY A C 1
ATOM 699 O O . GLY A 1 92 ? -6.522 -7.828 3.975 1.00 93.75 92 GLY A O 1
ATOM 700 N N . ALA A 1 93 ? -5.278 -7.027 5.688 1.00 93.44 93 ALA A N 1
ATOM 701 C CA . ALA A 1 93 ? -4.493 -6.076 4.913 1.00 93.44 93 ALA A CA 1
ATOM 702 C C . ALA A 1 93 ? -3.398 -6.783 4.116 1.00 93.44 93 ALA A C 1
ATOM 704 O O . ALA A 1 93 ? -3.264 -6.520 2.923 1.00 93.44 93 ALA A O 1
ATOM 705 N N . CYS A 1 94 ? -2.687 -7.729 4.734 1.00 95.31 94 CYS A N 1
ATOM 706 C CA . CYS A 1 94 ? -1.633 -8.498 4.075 1.00 95.31 94 CYS A CA 1
ATOM 707 C C . CYS A 1 94 ? -2.163 -9.598 3.146 1.00 95.31 94 CYS A C 1
ATOM 709 O O . CYS A 1 94 ? -1.375 -10.274 2.484 1.00 95.31 94 CYS A O 1
ATOM 711 N N . ASN A 1 95 ? -3.482 -9.782 3.038 1.00 95.38 95 ASN A N 1
ATOM 712 C CA . ASN A 1 95 ? -4.059 -10.726 2.093 1.00 95.38 95 ASN A CA 1
ATOM 713 C C . ASN A 1 95 ? -3.711 -10.345 0.645 1.00 95.38 95 ASN A C 1
ATOM 715 O O . ASN A 1 95 ? -4.065 -9.265 0.173 1.00 95.38 95 ASN A O 1
ATOM 719 N N . ARG A 1 96 ? -3.112 -11.282 -0.097 1.00 93.75 96 ARG A N 1
ATOM 720 C CA . ARG A 1 96 ? -2.725 -11.120 -1.509 1.00 93.75 96 ARG A CA 1
ATOM 721 C C . ARG A 1 96 ? -3.784 -10.445 -2.385 1.00 93.75 96 ARG A C 1
ATOM 723 O O . ARG A 1 96 ? -3.431 -9.615 -3.215 1.00 93.75 96 ARG A O 1
ATOM 730 N N . LYS A 1 97 ? -5.067 -10.771 -2.200 1.00 93.75 97 LYS A N 1
ATOM 731 C CA . LYS A 1 97 ? -6.165 -10.238 -3.027 1.00 93.75 97 LYS A CA 1
ATOM 732 C C . LYS A 1 97 ? -6.310 -8.717 -2.937 1.00 93.75 97 LYS A C 1
ATOM 734 O O . LYS A 1 97 ? -6.910 -8.109 -3.814 1.00 93.75 97 LYS A O 1
ATOM 739 N N . ARG A 1 98 ? -5.777 -8.082 -1.886 1.00 93.75 98 ARG A N 1
ATOM 740 C CA . ARG A 1 98 ? -5.749 -6.615 -1.753 1.00 93.75 98 ARG A CA 1
ATOM 741 C C . ARG A 1 98 ? -4.847 -5.948 -2.784 1.00 93.75 98 ARG A C 1
ATOM 743 O O . ARG A 1 98 ? -4.984 -4.750 -3.014 1.00 93.75 98 ARG A O 1
ATOM 750 N N . TYR A 1 99 ? -3.953 -6.720 -3.393 1.00 93.50 99 TYR A N 1
ATOM 751 C CA . TYR A 1 99 ? -2.889 -6.213 -4.238 1.00 93.50 99 TYR A CA 1
ATOM 752 C C . TYR A 1 99 ? -3.052 -6.571 -5.723 1.00 93.50 99 TYR A C 1
ATOM 754 O O . TYR A 1 99 ? -2.154 -6.282 -6.507 1.00 93.50 99 TYR A O 1
ATOM 762 N N . ASP A 1 100 ? -4.175 -7.177 -6.127 1.00 92.00 100 ASP A N 1
ATOM 763 C CA . ASP A 1 100 ? -4.400 -7.621 -7.514 1.00 92.00 100 ASP A CA 1
ATOM 764 C C . ASP A 1 100 ? -4.472 -6.453 -8.519 1.00 92.00 100 ASP A C 1
ATOM 766 O O . ASP A 1 100 ? -4.074 -6.612 -9.673 1.00 92.00 100 ASP A O 1
ATOM 770 N N . ASP A 1 101 ? -4.886 -5.268 -8.063 1.00 89.69 101 ASP A N 1
ATOM 771 C CA . ASP A 1 101 ? -4.954 -4.039 -8.870 1.00 89.69 101 ASP A CA 1
ATOM 772 C C . ASP A 1 101 ? -3.615 -3.281 -8.944 1.00 89.69 101 ASP A C 1
ATOM 774 O O . ASP A 1 101 ? -3.546 -2.173 -9.484 1.00 89.69 101 ASP A O 1
ATOM 778 N N . TYR A 1 102 ? -2.553 -3.853 -8.372 1.00 89.50 102 TYR A N 1
ATOM 779 C CA . TYR A 1 102 ? -1.216 -3.279 -8.400 1.00 89.50 102 TYR A CA 1
ATOM 780 C C . TYR A 1 102 ? -0.315 -4.020 -9.384 1.00 89.50 102 TYR A C 1
ATOM 782 O O . TYR A 1 102 ? -0.415 -5.229 -9.610 1.00 89.50 102 TYR A O 1
ATOM 790 N N . GLY A 1 103 ? 0.618 -3.270 -9.948 1.00 88.69 103 GLY A N 1
ATOM 791 C CA . GLY A 1 103 ? 1.618 -3.791 -10.862 1.00 88.69 103 GLY A CA 1
ATOM 792 C C . GLY A 1 103 ? 2.737 -2.799 -11.081 1.00 88.69 103 GLY A C 1
ATOM 793 O O . GLY A 1 103 ? 2.867 -1.809 -10.362 1.00 88.69 103 GLY A O 1
ATOM 794 N N . VAL A 1 104 ? 3.554 -3.070 -12.087 1.00 88.00 104 VAL A N 1
ATOM 795 C CA . VAL A 1 104 ? 4.691 -2.221 -12.438 1.00 88.00 104 VAL A CA 1
ATOM 796 C C . VAL A 1 104 ? 4.428 -1.499 -13.749 1.00 88.00 104 VAL A C 1
ATOM 798 O O . VAL A 1 104 ? 3.889 -2.075 -14.693 1.00 88.00 104 VAL A O 1
ATOM 801 N N . GLY A 1 105 ? 4.842 -0.244 -13.833 1.00 83.38 105 GLY A N 1
ATOM 802 C CA . GLY A 1 105 ? 4.876 0.490 -15.091 1.00 83.38 105 GLY A CA 1
ATOM 803 C C . GLY A 1 105 ? 6.047 1.459 -15.131 1.00 83.38 105 GLY A C 1
ATOM 804 O O . GLY A 1 105 ? 6.621 1.818 -14.102 1.00 83.38 105 GLY A O 1
ATOM 805 N N . THR A 1 106 ? 6.434 1.876 -16.331 1.00 81.19 106 THR A N 1
ATOM 806 C CA . THR A 1 106 ? 7.556 2.801 -16.515 1.00 81.19 106 THR A CA 1
ATOM 807 C C . THR A 1 106 ? 7.090 4.245 -16.328 1.00 81.19 106 THR A C 1
ATOM 809 O O . THR A 1 106 ? 6.327 4.765 -17.134 1.00 81.19 106 THR A O 1
ATOM 812 N N . GLY A 1 107 ? 7.563 4.916 -15.278 1.00 70.81 107 GLY A N 1
ATOM 813 C CA . GLY A 1 107 ? 7.252 6.318 -14.977 1.00 70.81 107 GLY A CA 1
ATOM 814 C C . GLY A 1 107 ? 8.506 7.190 -14.857 1.00 70.81 107 GLY A C 1
ATOM 815 O O . GLY A 1 107 ? 9.629 6.692 -14.875 1.00 70.81 107 GLY A O 1
ATOM 816 N N . GLY A 1 108 ? 8.339 8.508 -14.695 1.00 62.38 108 GLY A N 1
ATOM 817 C CA . GLY A 1 108 ? 9.452 9.402 -14.321 1.00 62.38 108 GLY A CA 1
ATOM 818 C C . GLY A 1 108 ? 9.962 10.381 -15.385 1.00 62.38 108 GLY A C 1
ATOM 819 O O . GLY A 1 108 ? 11.043 10.946 -15.208 1.00 62.38 108 GLY A O 1
ATOM 820 N N . GLY A 1 109 ? 9.199 10.637 -16.452 1.00 63.69 109 GLY A N 1
ATOM 821 C CA . GLY A 1 109 ? 9.511 11.686 -17.431 1.00 63.69 109 GLY A CA 1
ATOM 822 C C . GLY A 1 109 ? 10.911 11.529 -18.038 1.00 63.69 109 GLY A C 1
ATOM 823 O O . GLY A 1 109 ? 11.191 10.536 -18.698 1.00 63.69 109 GLY A O 1
ATOM 824 N N . ALA A 1 110 ? 11.803 12.495 -17.787 1.00 56.41 110 ALA A N 1
ATOM 825 C CA . ALA A 1 110 ? 13.153 12.555 -18.363 1.00 56.41 110 ALA A CA 1
ATOM 826 C C . ALA A 1 110 ? 14.082 11.377 -17.994 1.00 56.41 110 ALA A C 1
ATOM 828 O O . ALA A 1 110 ? 15.077 11.152 -18.681 1.00 56.41 110 ALA A O 1
ATOM 829 N N . LYS A 1 111 ? 13.791 10.632 -16.917 1.00 67.06 111 LYS A N 1
ATOM 830 C CA . LYS A 1 111 ? 14.510 9.401 -16.548 1.00 67.06 111 LYS A CA 1
ATOM 831 C C . LYS A 1 111 ? 13.494 8.289 -16.285 1.00 67.06 111 LYS A C 1
ATOM 833 O O . LYS A 1 111 ? 13.085 8.122 -15.131 1.00 67.06 111 LYS A O 1
ATOM 838 N N . PRO A 1 112 ? 13.061 7.568 -17.335 1.00 71.50 112 PRO A N 1
ATOM 839 C CA . PRO A 1 112 ? 12.097 6.493 -17.187 1.00 71.50 112 PRO A CA 1
ATOM 840 C C . PRO A 1 112 ? 12.687 5.394 -16.305 1.00 71.50 112 PRO A C 1
ATOM 842 O O . PRO A 1 112 ? 13.789 4.908 -16.552 1.00 71.50 112 PRO A O 1
ATOM 845 N N . ARG A 1 113 ? 11.952 5.020 -15.262 1.00 76.94 113 ARG A N 1
ATOM 846 C CA . ARG A 1 113 ? 12.247 3.869 -14.411 1.00 76.94 113 ARG A CA 1
ATOM 847 C C . ARG A 1 113 ? 10.960 3.144 -14.078 1.00 76.94 113 ARG A C 1
ATOM 849 O O . ARG A 1 113 ? 9.885 3.746 -14.086 1.00 76.94 113 ARG A O 1
ATOM 856 N N . ASN A 1 114 ? 11.075 1.868 -13.769 1.00 85.50 114 ASN A N 1
ATOM 857 C CA . ASN A 1 114 ? 9.941 1.101 -13.301 1.00 85.50 114 ASN A CA 1
ATOM 858 C C . ASN A 1 114 ? 9.514 1.619 -11.921 1.00 85.50 114 ASN A C 1
ATOM 860 O O . ASN A 1 114 ? 10.331 1.985 -11.075 1.00 85.50 114 ASN A O 1
ATOM 864 N N . MET A 1 115 ? 8.210 1.760 -11.747 1.00 85.06 115 MET A N 1
ATOM 865 C CA . MET A 1 115 ? 7.574 2.238 -10.529 1.00 85.06 115 MET A CA 1
ATOM 866 C C . MET A 1 115 ? 6.365 1.360 -10.253 1.00 85.06 115 MET A C 1
ATOM 868 O O . MET A 1 115 ? 5.734 0.848 -11.185 1.00 85.06 115 MET A O 1
ATOM 872 N N . LEU A 1 116 ? 6.024 1.223 -8.975 1.00 87.38 116 LEU A N 1
ATOM 873 C CA . LEU A 1 116 ? 4.774 0.583 -8.605 1.00 87.38 116 LEU A CA 1
ATOM 874 C C . LEU A 1 116 ? 3.608 1.482 -9.041 1.00 87.38 116 LEU A C 1
ATOM 876 O O . LEU A 1 116 ? 3.647 2.705 -8.890 1.00 87.38 116 LEU A O 1
ATOM 880 N N . GLN A 1 117 ? 2.575 0.869 -9.597 1.00 84.00 117 GLN A N 1
ATOM 881 C CA . GLN A 1 117 ? 1.370 1.521 -10.085 1.00 84.00 117 GLN A CA 1
ATOM 882 C C . GLN A 1 117 ? 0.143 0.829 -9.501 1.00 84.00 117 GLN A C 1
ATOM 884 O O . GLN A 1 117 ? 0.153 -0.375 -9.249 1.00 84.00 117 GLN A O 1
ATOM 889 N N . GLY A 1 118 ? -0.909 1.610 -9.273 1.00 83.50 118 GLY A N 1
ATOM 890 C CA . GLY A 1 118 ? -2.166 1.133 -8.709 1.00 83.50 118 GLY A CA 1
ATOM 891 C C . GLY A 1 118 ? -2.881 2.204 -7.881 1.00 83.50 118 GLY A C 1
ATOM 892 O O . GLY A 1 118 ? -2.440 3.362 -7.835 1.00 83.50 118 GLY A O 1
ATOM 893 N N . PRO A 1 119 ? -3.996 1.842 -7.226 1.00 83.44 119 PRO A N 1
ATOM 894 C CA . PRO A 1 119 ? -4.806 2.770 -6.447 1.00 83.44 119 PRO A CA 1
ATOM 895 C C . PRO A 1 119 ? -4.011 3.504 -5.357 1.00 83.44 119 PRO A C 1
ATOM 897 O O . PRO A 1 119 ? -3.294 2.897 -4.555 1.00 83.44 119 PRO A O 1
ATOM 900 N N . GLY A 1 120 ? -4.166 4.829 -5.315 1.00 74.75 120 GLY A N 1
ATOM 901 C CA . GLY A 1 120 ? -3.532 5.700 -4.324 1.00 74.75 120 GLY A CA 1
ATOM 902 C C . GLY A 1 120 ? -2.035 5.972 -4.557 1.00 74.75 120 GLY A C 1
ATOM 903 O O . GLY A 1 120 ? -1.384 6.597 -3.719 1.00 74.75 120 GLY A O 1
ATOM 904 N N . LEU A 1 121 ? -1.439 5.532 -5.665 1.00 78.88 121 LEU A N 1
ATOM 905 C CA . LEU A 1 121 ? -0.100 5.980 -6.056 1.00 78.88 121 LEU A CA 1
ATOM 906 C C . LEU A 1 121 ? -0.223 7.141 -7.045 1.00 78.88 121 LEU A C 1
ATOM 908 O O . LEU A 1 121 ? -0.526 6.969 -8.224 1.00 78.88 121 LEU A O 1
ATOM 912 N N . SER A 1 122 ? -0.019 8.352 -6.540 1.00 62.50 122 SER A N 1
ATOM 913 C CA . SER A 1 122 ? -0.072 9.596 -7.301 1.00 62.50 122 SER A CA 1
ATOM 914 C C . SER A 1 122 ? 1.225 9.774 -8.105 1.00 62.50 122 SER A C 1
ATOM 916 O O . SER A 1 122 ? 2.310 9.832 -7.523 1.00 62.50 122 SER A O 1
ATOM 918 N N . LYS A 1 123 ? 1.090 9.961 -9.432 1.00 55.75 123 LYS A N 1
ATOM 919 C CA . LYS A 1 123 ? 2.090 10.469 -10.415 1.00 55.75 123 LYS A CA 1
ATOM 920 C C . LYS A 1 123 ? 2.742 9.481 -11.397 1.00 55.75 123 LYS A C 1
ATOM 922 O O . LYS A 1 123 ? 3.465 9.945 -12.275 1.00 55.75 123 LYS A O 1
ATOM 927 N N . ALA A 1 124 ? 2.490 8.173 -11.331 1.00 50.25 124 ALA A N 1
ATOM 928 C CA . ALA A 1 124 ? 2.957 7.234 -12.371 1.00 50.25 124 ALA A CA 1
ATOM 929 C C . ALA A 1 124 ? 1.869 6.860 -13.401 1.00 50.25 124 ALA A C 1
ATOM 931 O O . ALA A 1 124 ? 2.202 6.413 -14.494 1.00 50.25 124 ALA A O 1
ATOM 932 N N . ASN A 1 125 ? 0.593 7.096 -13.076 1.00 50.66 125 ASN A N 1
ATOM 933 C CA . ASN A 1 125 ? -0.555 6.676 -13.891 1.00 50.66 125 ASN A CA 1
ATOM 934 C C . ASN A 1 125 ? -0.953 7.684 -14.987 1.00 50.66 125 ASN A C 1
ATOM 936 O O . ASN A 1 125 ? -1.703 7.332 -15.890 1.00 50.66 125 ASN A O 1
ATOM 940 N N . ASP A 1 126 ? -0.454 8.924 -14.934 1.00 51.00 126 ASP A N 1
ATOM 941 C CA . ASP A 1 126 ? -0.973 10.019 -15.774 1.00 51.00 126 ASP A CA 1
ATOM 942 C C . ASP A 1 126 ? -0.157 10.267 -17.052 1.00 51.00 126 ASP A C 1
ATOM 944 O O . ASP A 1 126 ? -0.367 11.264 -17.738 1.00 51.00 126 ASP A O 1
ATOM 948 N N . SER A 1 127 ? 0.798 9.391 -17.385 1.00 55.44 127 SER A N 1
ATOM 949 C CA . SER A 1 127 ? 1.518 9.472 -18.663 1.00 55.44 127 SER A CA 1
ATOM 950 C C . SER A 1 127 ? 0.770 8.668 -19.736 1.00 55.44 127 SER A C 1
ATOM 952 O O . SER A 1 127 ? 0.721 7.438 -19.632 1.00 55.44 127 SER A O 1
ATOM 954 N N . PRO A 1 128 ? 0.204 9.314 -20.778 1.00 52.34 128 PRO A N 1
ATOM 955 C CA . PRO A 1 128 ? -0.466 8.608 -21.865 1.00 52.34 128 PRO A CA 1
ATOM 956 C C . PRO A 1 128 ? 0.497 7.607 -22.519 1.00 52.34 128 PRO A C 1
ATOM 958 O O . PRO A 1 128 ? 1.583 7.983 -22.954 1.00 52.34 128 PRO A O 1
ATOM 961 N N . GLY A 1 129 ? 0.111 6.329 -22.586 1.00 54.84 129 GLY A N 1
ATOM 962 C CA . GLY A 1 129 ? 0.890 5.277 -23.255 1.00 54.84 129 GLY A CA 1
ATOM 963 C C . GLY A 1 129 ? 1.778 4.408 -22.365 1.00 54.84 129 GLY A C 1
ATOM 964 O O . GLY A 1 129 ? 2.434 3.506 -22.882 1.00 54.84 129 GLY A O 1
ATOM 965 N N . VAL A 1 130 ? 1.785 4.603 -21.046 1.00 62.47 130 VAL A N 1
ATOM 966 C CA . VAL A 1 130 ? 2.462 3.667 -20.137 1.00 62.47 130 VAL A CA 1
ATOM 967 C C . VAL A 1 130 ? 1.540 2.479 -19.862 1.00 62.47 130 VAL A C 1
ATOM 969 O O . VAL A 1 130 ? 0.492 2.635 -19.241 1.00 62.47 130 VAL A O 1
ATOM 972 N N . MET A 1 131 ? 1.916 1.287 -20.334 1.00 67.31 131 MET A N 1
ATOM 973 C CA . MET A 1 131 ? 1.219 0.057 -19.954 1.00 67.31 131 MET A CA 1
ATOM 974 C C . MET A 1 131 ? 1.665 -0.383 -18.557 1.00 67.31 131 MET A C 1
ATOM 976 O O . MET A 1 131 ? 2.863 -0.461 -18.281 1.00 67.31 131 MET A O 1
ATOM 980 N N . MET A 1 132 ? 0.700 -0.720 -17.704 1.00 79.75 132 MET A N 1
ATOM 981 C CA . MET A 1 132 ? 0.952 -1.351 -16.413 1.00 79.75 132 MET A CA 1
ATOM 982 C C . MET A 1 132 ? 0.935 -2.872 -16.578 1.00 79.75 132 MET A C 1
ATOM 984 O O . MET A 1 132 ? -0.034 -3.440 -17.083 1.00 79.75 132 MET A O 1
ATOM 988 N N . MET A 1 133 ? 2.005 -3.540 -16.154 1.00 82.50 133 MET A N 1
ATOM 989 C CA . MET A 1 133 ? 2.043 -4.993 -16.038 1.00 82.50 133 MET A CA 1
ATOM 990 C C . MET A 1 133 ? 1.484 -5.385 -14.666 1.00 82.50 133 MET A C 1
ATOM 992 O O . MET A 1 133 ? 2.222 -5.489 -13.683 1.00 82.50 133 MET A O 1
ATOM 996 N N . GLY A 1 134 ? 0.162 -5.545 -14.610 1.00 80.38 134 GLY A N 1
ATOM 997 C CA . GLY A 1 134 ? -0.569 -5.989 -13.422 1.00 80.38 134 GLY A CA 1
ATOM 998 C C . GLY A 1 134 ? -0.523 -7.502 -13.201 1.00 80.38 134 GLY A C 1
ATOM 999 O O . GLY A 1 134 ? -0.201 -8.278 -14.104 1.00 80.38 134 GLY A O 1
ATOM 1000 N N . GLY A 1 135 ? -0.887 -7.929 -11.990 1.00 78.31 135 GLY A N 1
ATOM 1001 C CA . GLY A 1 135 ? -1.030 -9.343 -11.641 1.00 78.31 135 GLY A CA 1
ATOM 1002 C C . GLY A 1 135 ? 0.288 -10.129 -11.569 1.00 78.31 135 GLY A C 1
ATOM 1003 O O . GLY A 1 135 ? 1.381 -9.582 -11.424 1.00 78.31 135 GLY A O 1
ATOM 1004 N N . GLY A 1 136 ? 0.192 -11.461 -11.608 1.00 83.56 136 GLY A N 1
ATOM 1005 C CA . GLY A 1 136 ? 1.359 -12.345 -11.542 1.00 83.56 136 GLY A CA 1
ATOM 1006 C C . GLY A 1 136 ? 2.054 -12.327 -10.176 1.00 83.56 136 GLY A C 1
ATOM 1007 O O . GLY A 1 136 ? 1.458 -12.728 -9.173 1.00 83.56 136 GLY A O 1
ATOM 1008 N N . ALA A 1 137 ? 3.326 -11.911 -10.154 1.00 88.44 137 ALA A N 1
ATOM 1009 C CA . ALA A 1 137 ? 4.168 -11.904 -8.956 1.00 88.44 137 ALA A CA 1
ATOM 1010 C C . ALA A 1 137 ? 3.956 -10.671 -8.059 1.00 88.44 137 ALA A C 1
ATOM 1012 O O . ALA A 1 137 ? 4.220 -10.758 -6.864 1.00 88.44 137 ALA A O 1
ATOM 1013 N N . TRP A 1 138 ? 3.455 -9.546 -8.585 1.00 90.50 138 TRP A N 1
ATOM 1014 C CA . TRP A 1 138 ? 3.338 -8.292 -7.822 1.00 90.50 138 TRP A CA 1
ATOM 1015 C C . TRP A 1 138 ? 2.427 -8.389 -6.594 1.00 90.50 138 TRP A C 1
ATOM 1017 O O . TRP A 1 138 ? 2.861 -7.956 -5.524 1.00 90.50 138 TRP A O 1
ATOM 1027 N N . PRO A 1 139 ? 1.239 -9.026 -6.667 1.00 93.19 139 PRO A N 1
ATOM 1028 C CA . PRO A 1 139 ? 0.401 -9.188 -5.483 1.00 93.19 139 PRO A CA 1
ATOM 1029 C C . PRO A 1 139 ? 1.062 -10.054 -4.405 1.00 93.19 139 PRO A C 1
ATOM 1031 O O . PRO A 1 139 ? 0.877 -9.813 -3.216 1.00 93.19 139 PRO A O 1
ATOM 1034 N N . VAL A 1 140 ? 1.852 -11.055 -4.818 1.00 92.94 140 VAL A N 1
ATOM 1035 C CA . VAL A 1 140 ? 2.610 -11.919 -3.899 1.00 92.94 140 VAL A CA 1
ATOM 1036 C C . VAL A 1 140 ? 3.721 -11.113 -3.232 1.00 92.94 140 VAL A C 1
ATOM 1038 O O . VAL A 1 140 ? 3.787 -11.073 -2.013 1.00 92.94 140 VAL A O 1
ATOM 1041 N N . LYS A 1 141 ? 4.515 -10.373 -4.013 1.00 93.06 141 LYS A N 1
ATOM 1042 C CA . LYS A 1 141 ? 5.582 -9.501 -3.504 1.00 93.06 141 LYS A CA 1
ATOM 1043 C C . LYS A 1 141 ? 5.075 -8.461 -2.502 1.00 93.06 141 LYS A C 1
ATOM 1045 O O . LYS A 1 141 ? 5.735 -8.218 -1.499 1.00 93.06 141 LYS A O 1
ATOM 1050 N N . LEU A 1 142 ? 3.920 -7.847 -2.767 1.00 94.62 142 LEU A N 1
ATOM 1051 C CA . LEU A 1 142 ? 3.308 -6.867 -1.864 1.00 94.62 142 LEU A CA 1
ATOM 1052 C C . LEU A 1 142 ? 2.749 -7.517 -0.593 1.00 94.62 142 LEU A C 1
ATOM 1054 O O . LEU A 1 142 ? 2.894 -6.949 0.484 1.00 94.62 142 LEU A O 1
ATOM 1058 N N . SER A 1 143 ? 2.163 -8.711 -0.708 1.00 94.88 143 SER A N 1
ATOM 1059 C CA . SER A 1 143 ? 1.684 -9.502 0.432 1.00 94.88 143 SER A CA 1
ATOM 1060 C C . SER A 1 143 ? 2.836 -9.945 1.339 1.00 94.88 143 SER A C 1
ATOM 1062 O O . SER A 1 143 ? 2.782 -9.713 2.545 1.00 94.88 143 SER A O 1
ATOM 1064 N N . ASP A 1 144 ? 3.918 -10.470 0.762 1.00 94.62 144 ASP A N 1
ATOM 1065 C CA . ASP A 1 144 ? 5.122 -10.866 1.500 1.00 94.62 144 ASP A CA 1
ATOM 1066 C C . ASP A 1 144 ? 5.759 -9.657 2.196 1.00 94.62 144 ASP A C 1
ATOM 1068 O O . ASP A 1 144 ? 6.110 -9.711 3.374 1.00 94.62 144 ASP A O 1
ATOM 1072 N N . PHE A 1 145 ? 5.853 -8.530 1.485 1.00 94.19 145 PHE A N 1
ATOM 1073 C CA . PHE A 1 145 ? 6.386 -7.288 2.035 1.00 94.19 145 PHE A CA 1
ATOM 1074 C C . PHE A 1 145 ? 5.503 -6.697 3.137 1.00 94.19 145 PHE A C 1
ATOM 1076 O O . PHE A 1 145 ? 6.023 -6.138 4.099 1.00 94.19 145 PHE A O 1
ATOM 1083 N N . CYS A 1 146 ? 4.181 -6.861 3.045 1.00 94.69 146 CYS A N 1
ATOM 1084 C CA . CYS A 1 146 ? 3.274 -6.545 4.144 1.00 94.69 146 CYS A CA 1
ATOM 1085 C C . CYS A 1 146 ? 3.603 -7.376 5.384 1.00 94.69 146 CYS A C 1
ATOM 1087 O O . CYS A 1 146 ? 3.702 -6.814 6.469 1.00 94.69 146 CYS A O 1
ATOM 1089 N N . GLY A 1 147 ? 3.865 -8.676 5.222 1.00 93.00 147 GLY A N 1
ATOM 1090 C CA . GLY A 1 147 ? 4.332 -9.538 6.309 1.00 93.00 147 GLY A CA 1
ATOM 1091 C C . GLY A 1 147 ? 5.638 -9.047 6.944 1.00 93.00 147 GLY A C 1
ATOM 1092 O O . GLY A 1 147 ? 5.751 -9.030 8.167 1.00 93.00 147 GLY A O 1
ATOM 1093 N N . THR A 1 148 ? 6.598 -8.583 6.134 1.00 92.06 148 THR A N 1
ATOM 1094 C CA . THR A 1 148 ? 7.831 -7.955 6.642 1.00 92.06 148 THR A CA 1
ATOM 1095 C C . THR A 1 148 ? 7.535 -6.695 7.450 1.00 92.06 148 THR A C 1
ATOM 1097 O O . THR A 1 148 ? 8.009 -6.581 8.573 1.00 92.06 148 THR A O 1
ATOM 1100 N N . ILE A 1 149 ? 6.712 -5.786 6.918 1.00 89.88 149 ILE A N 1
ATOM 1101 C CA . ILE A 1 149 ? 6.313 -4.561 7.623 1.00 89.88 149 ILE A CA 1
ATOM 1102 C C . ILE A 1 149 ? 5.622 -4.900 8.945 1.00 89.88 149 ILE A C 1
ATOM 1104 O O . ILE A 1 149 ? 5.947 -4.309 9.966 1.00 89.88 149 ILE A O 1
ATOM 1108 N N . MET A 1 150 ? 4.703 -5.865 8.946 1.00 88.19 150 MET A N 1
ATOM 1109 C CA . MET A 1 150 ? 3.992 -6.281 10.153 1.00 88.19 150 MET A CA 1
ATOM 1110 C C . MET A 1 150 ? 4.926 -6.849 11.220 1.00 88.19 150 MET A C 1
ATOM 1112 O O . MET A 1 150 ? 4.732 -6.553 12.389 1.00 88.19 150 MET A O 1
ATOM 1116 N N . GLY A 1 151 ? 5.956 -7.607 10.833 1.00 87.06 151 GLY A N 1
ATOM 1117 C CA . GLY A 1 151 ? 6.960 -8.105 11.778 1.00 87.06 151 GLY A CA 1
ATOM 1118 C C . GLY A 1 151 ? 7.871 -7.018 12.364 1.00 87.06 151 GLY A C 1
ATOM 1119 O O . GLY A 1 151 ? 8.522 -7.256 13.377 1.00 87.06 151 GLY A O 1
ATOM 1120 N N . GLU A 1 152 ? 7.936 -5.844 11.732 1.00 85.31 152 GLU A N 1
ATOM 1121 C CA . GLU A 1 152 ? 8.707 -4.685 12.200 1.00 85.31 152 GLU A CA 1
ATOM 1122 C C . GLU A 1 152 ? 7.850 -3.659 12.958 1.00 85.31 152 GLU A C 1
ATOM 1124 O O . GLU A 1 152 ? 8.391 -2.743 13.582 1.00 85.31 152 GLU A O 1
ATOM 1129 N N . LEU A 1 153 ? 6.522 -3.768 12.884 1.00 83.25 153 LEU A N 1
ATOM 1130 C CA . LEU A 1 153 ? 5.613 -2.820 13.510 1.00 83.25 153 LEU A CA 1
ATOM 1131 C C . LEU A 1 153 ? 5.368 -3.156 14.975 1.00 83.25 153 LEU A C 1
ATOM 1133 O O . LEU A 1 153 ? 5.076 -4.288 15.325 1.00 83.25 153 LEU A O 1
ATOM 1137 N N . ASP A 1 154 ? 5.413 -2.118 15.804 1.00 82.69 154 ASP A N 1
ATOM 1138 C CA . ASP A 1 154 ? 4.938 -2.165 17.182 1.00 82.69 154 ASP A CA 1
ATOM 1139 C C . ASP A 1 154 ? 3.410 -1.993 17.191 1.00 82.69 154 ASP A C 1
ATOM 1141 O O . ASP A 1 154 ? 2.892 -0.928 16.827 1.00 82.69 154 ASP A O 1
ATOM 1145 N N . GLU A 1 155 ? 2.675 -3.043 17.557 1.00 80.62 155 GLU A N 1
ATOM 1146 C CA . GLU A 1 155 ? 1.213 -3.053 17.527 1.00 80.62 155 GLU A CA 1
ATOM 1147 C C . GLU A 1 155 ? 0.600 -1.985 18.445 1.00 80.62 155 GLU A C 1
ATOM 1149 O O . GLU A 1 155 ? -0.409 -1.368 18.077 1.00 80.62 155 GLU A O 1
ATOM 1154 N N . ASP A 1 156 ? 1.226 -1.697 19.591 1.00 82.00 156 ASP A N 1
ATOM 1155 C CA . ASP A 1 156 ? 0.750 -0.684 20.539 1.00 82.00 156 ASP A CA 1
ATOM 1156 C C . ASP A 1 156 ? 0.798 0.714 19.911 1.00 82.00 156 ASP A C 1
ATOM 1158 O O . ASP A 1 156 ? -0.164 1.489 19.980 1.00 82.00 156 ASP A O 1
ATOM 1162 N N . MET A 1 157 ? 1.890 1.013 19.206 1.00 80.88 157 MET A N 1
ATOM 1163 C CA . MET A 1 157 ? 2.067 2.261 18.467 1.00 80.88 157 MET A CA 1
ATOM 1164 C C . MET A 1 157 ? 1.015 2.420 17.361 1.00 80.88 157 MET A C 1
ATOM 1166 O O . MET A 1 157 ? 0.462 3.511 17.179 1.00 80.88 157 MET A O 1
ATOM 1170 N N . VAL A 1 158 ? 0.708 1.344 16.628 1.00 78.81 158 VAL A N 1
ATOM 1171 C CA . VAL A 1 158 ? -0.329 1.371 15.586 1.00 78.81 158 VAL A CA 1
ATOM 1172 C C . VAL A 1 158 ? -1.703 1.642 16.197 1.00 78.81 158 VAL A C 1
ATOM 1174 O O . VAL A 1 158 ? -2.451 2.482 15.684 1.00 78.81 158 VAL A O 1
ATOM 1177 N N . MET A 1 159 ? -2.032 0.987 17.313 1.00 79.31 159 MET A N 1
ATOM 1178 C CA . MET A 1 159 ? -3.290 1.216 18.023 1.00 79.31 159 MET A CA 1
ATOM 1179 C C . MET A 1 159 ? -3.413 2.656 18.538 1.00 79.31 159 MET A C 1
ATOM 1181 O O . MET A 1 159 ? -4.494 3.248 18.455 1.00 79.31 159 MET A O 1
ATOM 1185 N N . ASP A 1 160 ? -2.330 3.256 19.028 1.00 81.88 160 ASP A N 1
ATOM 1186 C CA . ASP A 1 160 ? -2.332 4.637 19.515 1.00 81.88 160 ASP A CA 1
ATOM 1187 C C . ASP A 1 160 ? -2.476 5.668 18.389 1.00 81.88 160 ASP A C 1
ATOM 1189 O O . ASP A 1 160 ? -3.298 6.585 18.498 1.00 81.88 160 ASP A O 1
ATOM 1193 N N . LEU A 1 161 ? -1.763 5.492 17.273 1.00 76.06 161 LEU A N 1
ATOM 1194 C CA . LEU A 1 161 ? -1.917 6.338 16.081 1.00 76.06 161 LEU A CA 1
ATOM 1195 C C . LEU A 1 161 ? -3.321 6.216 15.477 1.00 76.06 161 LEU A C 1
ATOM 1197 O O . LEU A 1 161 ? -3.901 7.201 15.010 1.00 76.06 161 LEU A O 1
ATOM 1201 N N . TYR A 1 162 ? -3.920 5.027 15.557 1.00 75.56 162 TYR A N 1
ATOM 1202 C CA . TYR A 1 162 ? -5.312 4.831 15.179 1.00 75.56 162 TYR A CA 1
ATOM 1203 C C . TYR A 1 162 ? -6.274 5.613 16.093 1.00 75.56 162 TYR A C 1
ATOM 1205 O O . TYR A 1 162 ? -7.169 6.306 15.604 1.00 75.56 162 TYR A O 1
ATOM 1213 N N . ARG A 1 163 ? -6.079 5.568 17.421 1.00 76.50 163 ARG A N 1
ATOM 1214 C CA . ARG A 1 163 ? -6.919 6.281 18.409 1.00 76.50 163 ARG A CA 1
ATOM 1215 C C . ARG A 1 163 ? -6.887 7.797 18.239 1.00 76.50 163 ARG A C 1
ATOM 1217 O O . ARG A 1 163 ? -7.911 8.455 18.429 1.00 76.50 163 ARG A O 1
ATOM 1224 N N . THR A 1 164 ? -5.733 8.365 17.898 1.00 74.88 164 THR A N 1
ATOM 1225 C CA . THR A 1 164 ? -5.607 9.807 17.625 1.00 74.88 164 THR A CA 1
ATOM 1226 C C . THR A 1 164 ? -6.222 10.193 16.274 1.00 74.88 164 THR A C 1
ATOM 1228 O O . THR A 1 164 ? -6.562 11.358 16.059 1.00 74.88 164 THR A O 1
ATOM 1231 N N . GLY A 1 165 ? -6.458 9.211 15.399 1.00 72.00 165 GLY A N 1
ATOM 1232 C CA . GLY A 1 165 ? -6.910 9.383 14.020 1.00 72.00 165 GLY A CA 1
ATOM 1233 C C . GLY A 1 165 ? -5.821 9.876 13.080 1.00 72.00 165 GLY A C 1
ATOM 1234 O O . GLY A 1 165 ? -6.124 10.398 12.006 1.00 72.00 165 GLY A O 1
ATOM 1235 N N . ASP A 1 166 ? -4.562 9.736 13.482 1.00 77.88 166 ASP A N 1
ATOM 1236 C CA . ASP A 1 166 ? -3.415 10.215 12.730 1.00 77.88 166 ASP A CA 1
ATOM 1237 C C . ASP A 1 166 ? -2.914 9.141 11.755 1.00 77.88 166 ASP A C 1
ATOM 1239 O O . ASP A 1 166 ? -1.847 8.548 11.920 1.00 77.88 166 ASP A O 1
ATOM 1243 N N . GLY A 1 167 ? -3.705 8.864 10.714 1.00 78.62 167 GLY A N 1
ATOM 1244 C CA . GLY A 1 167 ? -3.326 7.885 9.687 1.00 78.62 167 GLY A CA 1
ATOM 1245 C C . GLY A 1 167 ? -2.116 8.320 8.854 1.00 78.62 167 GLY A C 1
ATOM 1246 O O . GLY A 1 167 ? -1.355 7.478 8.381 1.00 78.62 167 GLY A O 1
ATOM 1247 N N . MET A 1 168 ? -1.877 9.629 8.730 1.00 79.31 168 MET A N 1
ATOM 1248 C CA . MET A 1 168 ? -0.654 10.157 8.116 1.00 79.31 168 MET A CA 1
ATOM 1249 C C . MET A 1 168 ? 0.564 9.973 9.035 1.00 79.31 168 MET A C 1
ATOM 1251 O O . MET A 1 168 ? 1.665 9.680 8.559 1.00 79.31 168 MET A O 1
ATOM 1255 N N . GLY A 1 169 ? 0.366 10.099 10.348 1.00 81.69 169 GLY A N 1
ATOM 1256 C CA . GLY A 1 169 ? 1.332 9.723 11.373 1.00 81.69 169 GLY A CA 1
ATOM 1257 C C . GLY A 1 169 ? 1.710 8.254 11.269 1.00 81.69 169 GLY A C 1
ATOM 1258 O O . GLY A 1 169 ? 2.898 7.959 11.182 1.00 81.69 169 GLY A O 1
ATOM 1259 N N . LEU A 1 170 ? 0.726 7.354 11.147 1.00 81.62 170 LEU A N 1
ATOM 1260 C CA . LEU A 1 170 ? 0.973 5.923 10.932 1.00 81.62 170 LEU A CA 1
ATOM 1261 C C . LEU A 1 170 ? 1.807 5.667 9.676 1.00 81.62 170 LEU A C 1
ATOM 1263 O O . LEU A 1 170 ? 2.845 5.017 9.756 1.00 81.62 170 LEU A O 1
ATOM 1267 N N . LEU A 1 171 ? 1.425 6.246 8.537 1.00 83.62 171 LEU A N 1
ATOM 1268 C CA . LEU A 1 171 ? 2.200 6.141 7.298 1.00 83.62 171 LEU A CA 1
ATOM 1269 C C . LEU A 1 171 ? 3.654 6.614 7.479 1.00 83.62 171 LEU A C 1
ATOM 1271 O O . LEU A 1 171 ? 4.590 5.962 7.021 1.00 83.62 171 LEU A O 1
ATOM 1275 N N . THR A 1 172 ? 3.849 7.757 8.139 1.00 84.62 172 THR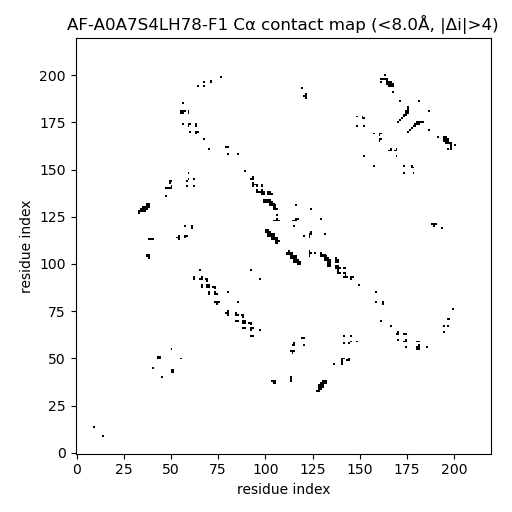 A N 1
ATOM 1276 C CA . THR A 1 172 ? 5.177 8.346 8.360 1.00 84.62 172 THR A CA 1
ATOM 1277 C C . THR A 1 172 ? 6.021 7.491 9.298 1.00 84.62 172 THR A C 1
ATOM 1279 O O . THR A 1 172 ? 7.212 7.295 9.056 1.00 84.62 172 THR A O 1
ATOM 1282 N N . GLU A 1 173 ? 5.412 6.975 10.358 1.00 84.75 173 GLU A N 1
ATOM 1283 C CA . GLU A 1 173 ? 6.070 6.125 11.339 1.00 84.75 173 GLU A CA 1
ATOM 1284 C C . GLU A 1 173 ? 6.527 4.812 10.702 1.00 84.75 173 GLU A C 1
ATOM 1286 O O . GLU A 1 173 ? 7.713 4.487 10.744 1.00 84.75 173 GLU A O 1
ATOM 1291 N N . VAL A 1 174 ? 5.626 4.130 9.990 1.00 85.19 174 VAL A N 1
ATOM 1292 C CA . VAL A 1 174 ? 5.930 2.873 9.297 1.00 85.19 174 VAL A CA 1
ATOM 1293 C C . VAL A 1 174 ? 6.984 3.096 8.210 1.00 85.19 174 VAL A C 1
ATOM 1295 O O . VAL A 1 174 ? 8.031 2.448 8.203 1.00 85.19 174 VAL A O 1
ATOM 1298 N N . CYS A 1 175 ? 6.743 4.028 7.284 1.00 88.31 175 CYS A N 1
ATOM 1299 C CA . CYS A 1 175 ? 7.513 4.095 6.042 1.00 88.31 175 CYS A CA 1
ATOM 1300 C C . CYS A 1 175 ? 8.788 4.935 6.116 1.00 88.31 175 CYS A C 1
ATOM 1302 O O . CYS A 1 175 ? 9.736 4.662 5.377 1.00 88.31 175 CYS A O 1
ATOM 1304 N N . ALA A 1 176 ? 8.841 5.958 6.972 1.00 86.06 176 ALA A N 1
ATOM 1305 C CA . ALA A 1 176 ? 10.006 6.838 7.066 1.00 86.06 176 ALA A CA 1
ATOM 1306 C C . ALA A 1 176 ? 10.885 6.551 8.290 1.00 86.06 176 ALA A C 1
ATOM 1308 O O . ALA A 1 176 ? 12.095 6.775 8.217 1.00 86.06 176 ALA A O 1
ATOM 1309 N N . LYS A 1 177 ? 10.313 6.069 9.403 1.00 83.00 177 LYS A N 1
ATOM 1310 C CA . LYS A 1 177 ? 11.059 5.867 10.655 1.00 83.00 177 LYS A CA 1
ATOM 1311 C C . LYS A 1 177 ? 11.422 4.409 10.912 1.00 83.00 177 LYS A C 1
ATOM 1313 O O . LYS A 1 177 ? 12.612 4.141 11.044 1.00 83.00 177 LYS A O 1
ATOM 1318 N N . GLN A 1 178 ? 10.443 3.505 10.933 1.00 82.31 178 GLN A N 1
ATOM 1319 C CA . GLN A 1 178 ? 10.672 2.088 11.238 1.00 82.31 178 GLN A CA 1
ATOM 1320 C C . GLN A 1 178 ? 11.388 1.385 10.081 1.00 82.31 178 GLN A C 1
ATOM 1322 O O . GLN A 1 178 ? 12.558 1.027 10.185 1.00 82.31 178 GLN A O 1
ATOM 1327 N N . THR A 1 179 ? 10.731 1.309 8.923 1.00 81.75 179 THR A N 1
ATOM 1328 C CA . THR A 1 179 ? 11.259 0.579 7.755 1.00 81.75 179 THR A CA 1
ATOM 1329 C C . THR A 1 179 ? 12.303 1.381 6.964 1.00 81.75 179 THR A C 1
ATOM 1331 O O . THR A 1 179 ? 13.098 0.838 6.194 1.00 81.75 179 THR A O 1
ATOM 1334 N N . ARG A 1 180 ? 12.304 2.715 7.130 1.00 85.69 180 ARG A N 1
ATOM 1335 C CA . ARG A 1 180 ? 13.205 3.679 6.460 1.00 85.69 180 ARG A CA 1
ATOM 1336 C C . ARG A 1 180 ? 13.216 3.555 4.930 1.00 85.69 180 ARG A C 1
ATOM 1338 O O . ARG A 1 180 ? 14.199 3.915 4.281 1.00 85.69 180 ARG A O 1
ATOM 1345 N N . HIS A 1 181 ? 12.131 3.058 4.340 1.00 85.25 181 HIS A N 1
ATOM 1346 C CA . HIS A 1 181 ? 12.012 2.889 2.894 1.00 85.25 181 HIS A CA 1
ATOM 1347 C C . HIS A 1 181 ? 11.721 4.197 2.162 1.00 85.25 181 HIS A C 1
ATOM 1349 O O . HIS A 1 181 ? 12.099 4.333 1.000 1.00 85.25 181 HIS A O 1
ATOM 1355 N N . CYS A 1 182 ? 11.080 5.160 2.826 1.00 85.44 182 CYS A N 1
ATOM 1356 C CA . CYS A 1 182 ? 10.702 6.439 2.239 1.00 85.44 182 CYS A CA 1
ATOM 1357 C C . CYS A 1 182 ? 11.534 7.611 2.768 1.00 85.44 182 CYS A C 1
ATOM 1359 O O . CYS A 1 182 ? 11.847 7.709 3.955 1.00 85.44 182 CYS A O 1
ATOM 1361 N N . THR A 1 183 ? 11.822 8.562 1.877 1.00 81.06 183 THR A N 1
ATOM 1362 C CA . THR A 1 183 ? 12.376 9.874 2.232 1.00 81.06 183 THR A CA 1
ATOM 1363 C C . THR A 1 183 ? 11.261 10.905 2.422 1.00 81.06 183 THR A C 1
ATOM 1365 O O . THR A 1 183 ? 10.119 10.718 1.986 1.00 81.06 183 THR A O 1
ATOM 1368 N N . LYS A 1 184 ? 11.589 12.053 3.025 1.00 68.69 184 LYS A N 1
ATOM 1369 C CA . LYS A 1 184 ? 10.633 13.158 3.204 1.00 68.69 184 LYS A CA 1
ATOM 1370 C C . LYS A 1 184 ? 10.062 13.661 1.871 1.00 68.69 184 LYS A C 1
ATOM 1372 O O . LYS A 1 184 ? 8.877 13.979 1.816 1.00 68.69 184 LYS A O 1
ATOM 1377 N N . GLU A 1 185 ? 10.851 13.672 0.790 1.00 66.50 185 GLU A N 1
ATOM 1378 C CA . GLU A 1 185 ? 10.357 14.075 -0.535 1.00 66.50 185 GLU A CA 1
ATOM 1379 C C . GLU A 1 185 ? 9.305 13.100 -1.077 1.00 66.50 185 GLU A C 1
ATOM 1381 O O . GLU A 1 185 ? 8.326 13.516 -1.695 1.00 66.50 185 GLU A O 1
ATOM 1386 N N . THR A 1 186 ? 9.481 11.797 -0.837 1.00 67.88 186 THR A N 1
ATOM 1387 C CA . THR A 1 186 ? 8.528 10.784 -1.309 1.00 67.88 186 THR A CA 1
ATOM 1388 C C . THR A 1 186 ? 7.188 10.848 -0.580 1.00 67.88 186 THR A C 1
ATOM 1390 O O . THR A 1 186 ? 6.154 10.728 -1.233 1.00 67.88 186 THR A O 1
ATOM 1393 N N . MET A 1 187 ? 7.203 11.151 0.720 1.00 67.62 187 MET A N 1
ATOM 1394 C CA . MET A 1 187 ? 6.004 11.314 1.552 1.00 67.62 187 MET A CA 1
ATOM 1395 C C . MET A 1 187 ? 5.179 12.549 1.167 1.00 67.62 187 MET A C 1
ATOM 1397 O O . MET A 1 187 ? 3.955 12.510 1.214 1.00 67.62 187 MET A O 1
ATOM 1401 N N . GLY A 1 188 ? 5.825 13.623 0.700 1.00 60.66 188 GLY A N 1
ATOM 1402 C CA . GLY A 1 188 ? 5.143 14.828 0.206 1.00 60.66 188 GLY A CA 1
ATOM 1403 C C . GLY A 1 188 ? 4.361 14.638 -1.103 1.00 60.66 188 GLY A C 1
ATOM 1404 O O . GLY A 1 188 ? 3.716 15.573 -1.569 1.00 60.66 188 GLY A O 1
ATOM 1405 N N . ARG A 1 189 ? 4.425 13.450 -1.727 1.00 62.53 189 ARG A N 1
ATOM 1406 C CA . ARG A 1 189 ? 3.632 13.091 -2.920 1.00 62.53 189 ARG A CA 1
ATOM 1407 C C . ARG A 1 189 ? 2.310 12.397 -2.575 1.00 62.53 189 ARG A C 1
ATOM 1409 O O . ARG A 1 189 ? 1.528 12.137 -3.488 1.00 62.53 189 ARG A O 1
ATOM 1416 N N . VAL A 1 190 ? 2.089 12.085 -1.300 1.00 67.25 190 VAL A N 1
ATOM 1417 C CA . VAL A 1 190 ? 0.927 11.349 -0.807 1.00 67.25 190 VAL A CA 1
ATOM 1418 C C . VAL A 1 190 ? -0.159 12.333 -0.365 1.00 67.25 190 VAL A C 1
ATOM 1420 O O . VAL A 1 190 ? 0.088 13.206 0.464 1.00 67.25 190 VAL A O 1
ATOM 1423 N N . GLU A 1 191 ? -1.365 12.192 -0.914 1.00 63.88 191 GLU A N 1
ATOM 1424 C CA . GLU A 1 191 ? -2.510 13.036 -0.558 1.00 63.88 191 GLU A CA 1
ATOM 1425 C C . GLU A 1 191 ? -3.003 12.698 0.856 1.00 63.88 191 GLU A C 1
ATOM 1427 O O . GLU A 1 191 ? -3.558 11.626 1.096 1.00 63.88 191 GLU A O 1
ATOM 1432 N N . ALA A 1 192 ? -2.832 13.625 1.804 1.00 62.31 192 ALA A N 1
ATOM 1433 C CA . ALA A 1 192 ? -3.196 13.422 3.212 1.00 62.31 192 ALA A CA 1
ATOM 1434 C C . ALA A 1 192 ? -4.694 13.117 3.426 1.00 62.31 192 ALA A C 1
ATOM 1436 O O . ALA A 1 192 ? -5.067 12.485 4.414 1.00 62.31 192 ALA A O 1
ATOM 1437 N N . SER A 1 193 ? -5.556 13.536 2.494 1.00 57.06 193 SER A N 1
ATOM 1438 C CA . SER A 1 193 ? -7.003 13.294 2.532 1.00 57.06 193 SER A CA 1
ATOM 1439 C C . SER A 1 193 ? -7.374 11.812 2.422 1.00 57.06 193 SER A C 1
ATOM 1441 O O . SER A 1 193 ? -8.404 11.408 2.956 1.00 57.06 193 SER A O 1
ATOM 1443 N N . GLU A 1 194 ? -6.531 10.986 1.797 1.00 61.47 194 GLU A N 1
ATOM 1444 C CA . GLU A 1 194 ? -6.770 9.546 1.643 1.00 61.47 194 GLU A CA 1
ATOM 1445 C C . GLU A 1 194 ? -6.418 8.744 2.913 1.00 61.47 194 GLU A C 1
ATOM 1447 O O . GLU A 1 194 ? -6.777 7.574 3.032 1.00 61.47 194 GLU A O 1
ATOM 1452 N N . PHE A 1 195 ? -5.735 9.378 3.874 1.00 65.38 195 PHE A N 1
ATOM 1453 C CA . PHE A 1 195 ? -5.237 8.767 5.115 1.00 65.38 195 PHE A CA 1
ATOM 1454 C C . PHE A 1 195 ? -5.951 9.284 6.364 1.00 65.38 195 PHE A C 1
ATOM 1456 O O . PHE A 1 195 ? -5.574 8.936 7.482 1.00 65.38 195 PHE A O 1
ATOM 1463 N N . ALA A 1 196 ? -6.988 10.106 6.199 1.00 62.34 196 ALA A N 1
ATOM 1464 C CA . ALA A 1 196 ? -7.809 10.543 7.313 1.0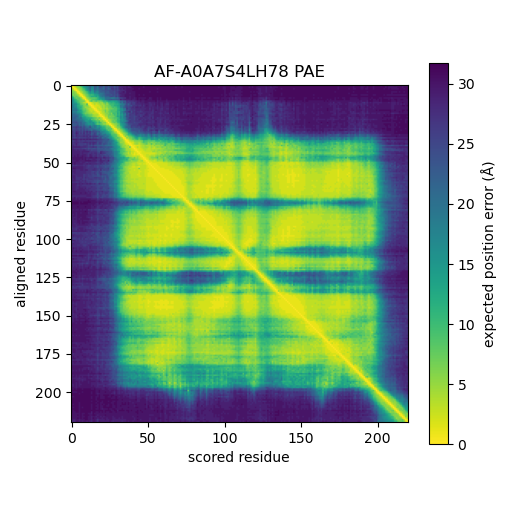0 62.34 196 ALA A CA 1
ATOM 1465 C C . ALA A 1 196 ? -8.520 9.327 7.930 1.00 62.34 196 ALA A C 1
ATOM 1467 O O . ALA A 1 196 ? -9.445 8.759 7.347 1.00 62.34 196 ALA A O 1
ATOM 1468 N N . ILE A 1 197 ? -8.087 8.922 9.123 1.00 63.03 197 ILE A N 1
ATOM 1469 C CA . ILE A 1 197 ? -8.838 7.989 9.957 1.00 63.03 197 ILE A CA 1
ATOM 1470 C C . ILE A 1 197 ? -9.967 8.796 10.576 1.00 63.03 197 ILE A C 1
ATOM 1472 O O . ILE A 1 197 ? -9.739 9.876 11.119 1.00 63.03 197 ILE A O 1
ATOM 1476 N N . ALA A 1 198 ? -11.198 8.301 10.470 1.00 56.34 198 ALA A N 1
ATOM 1477 C CA . ALA A 1 198 ? -12.359 8.947 11.059 1.00 56.34 198 ALA A CA 1
ATOM 1478 C C . ALA A 1 198 ? -12.297 8.875 12.599 1.00 56.34 198 ALA A C 1
ATOM 1480 O O . ALA A 1 198 ? -13.076 8.161 13.222 1.00 56.34 198 ALA A O 1
ATOM 1481 N N . SER A 1 199 ? -11.393 9.620 13.241 1.00 52.06 199 SER A N 1
ATOM 1482 C CA . SER A 1 199 ? -11.436 9.827 14.683 1.00 52.06 199 SER A CA 1
ATOM 1483 C C . SER A 1 199 ? -12.432 10.944 14.978 1.00 52.06 199 SER A C 1
ATOM 1485 O O . SER A 1 199 ? -12.228 12.131 14.713 1.00 52.06 199 SER A O 1
ATOM 1487 N N . LYS A 1 200 ? -13.573 10.576 15.561 1.00 47.44 200 LYS A N 1
ATOM 1488 C CA . LYS A 1 200 ? -14.339 11.546 16.340 1.00 47.44 200 LYS A CA 1
ATOM 1489 C C . LYS A 1 200 ? -13.691 11.598 17.713 1.00 47.44 200 LYS A C 1
ATOM 1491 O O . LYS A 1 200 ? -14.031 10.818 18.594 1.00 47.44 200 LYS A O 1
ATOM 1496 N N . ALA A 1 201 ? -12.749 12.522 17.890 1.00 38.50 201 ALA A N 1
ATOM 1497 C CA . ALA A 1 201 ? -12.241 12.856 19.214 1.00 38.50 201 ALA A CA 1
ATOM 1498 C C . ALA A 1 201 ? -13.418 13.061 20.199 1.00 38.50 201 ALA A C 1
ATOM 1500 O O . ALA A 1 201 ? -14.428 13.677 19.824 1.00 38.50 201 ALA A O 1
ATOM 1501 N N . PRO A 1 202 ? -13.321 12.606 21.463 1.00 39.94 202 PRO A N 1
ATOM 1502 C CA . PRO A 1 202 ? -14.331 12.915 22.463 1.00 39.94 202 PRO A CA 1
ATOM 1503 C C . PRO A 1 202 ? -14.436 14.438 22.594 1.00 39.94 202 PRO A C 1
ATOM 1505 O O . PRO A 1 202 ? -13.450 15.127 22.871 1.00 39.94 202 PRO A O 1
ATOM 1508 N N . LYS A 1 203 ? -15.637 14.990 22.371 1.00 35.03 203 LYS A N 1
ATOM 1509 C CA . LYS A 1 203 ? -15.901 16.427 22.530 1.00 35.03 203 LYS A CA 1
ATOM 1510 C C . LYS A 1 203 ? -15.422 16.859 23.917 1.00 35.03 203 LYS A C 1
ATOM 1512 O O . LYS A 1 203 ? -16.030 16.482 24.920 1.00 35.03 203 LYS A O 1
ATOM 1517 N N . LYS A 1 204 ? -14.376 17.693 23.987 1.00 37.09 204 LYS A N 1
ATOM 1518 C CA . LYS A 1 204 ? -14.014 18.420 25.213 1.00 37.09 204 LYS A CA 1
ATOM 1519 C C . LYS A 1 204 ? -15.254 19.193 25.676 1.00 37.09 204 LYS A C 1
ATOM 1521 O O . LYS A 1 204 ? -15.579 20.243 25.123 1.00 37.09 204 LYS A O 1
ATOM 1526 N N . LYS A 1 205 ? -15.966 18.683 26.689 1.00 38.41 205 LYS A N 1
ATOM 1527 C CA . LYS A 1 205 ? -16.988 19.449 27.413 1.00 38.41 205 LYS A CA 1
ATOM 1528 C C . LYS A 1 205 ? -16.281 20.657 28.024 1.00 38.41 205 LYS A C 1
ATOM 1530 O O . LYS A 1 205 ? -15.523 20.534 28.982 1.00 38.41 205 LYS A O 1
ATOM 1535 N N . LYS A 1 206 ? -16.505 21.829 27.430 1.00 37.94 206 LYS A N 1
ATOM 1536 C CA . LYS A 1 206 ? -16.038 23.128 27.917 1.00 37.94 206 LYS A CA 1
ATOM 1537 C C . LYS A 1 206 ? -16.596 23.319 29.334 1.00 37.94 206 LYS A C 1
ATOM 1539 O O . LYS A 1 206 ? -17.785 23.580 29.503 1.00 37.94 206 LYS A O 1
ATOM 1544 N N . LYS A 1 207 ? -15.761 23.128 30.360 1.00 39.00 207 LYS A N 1
ATOM 1545 C CA . LYS A 1 207 ? -16.123 23.360 31.765 1.00 39.00 207 LYS A CA 1
ATOM 1546 C C . LYS A 1 207 ? -16.355 24.867 31.933 1.00 39.00 207 LYS A C 1
ATOM 1548 O O . LYS A 1 207 ? -15.407 25.646 31.976 1.00 39.00 207 LYS A O 1
ATOM 1553 N N . LYS A 1 208 ? -17.622 25.292 31.938 1.00 37.56 208 LYS A N 1
ATOM 1554 C CA . LYS A 1 208 ? -18.033 26.682 32.178 1.00 37.56 208 LYS A CA 1
ATOM 1555 C C . LYS A 1 208 ? -17.728 27.006 33.644 1.00 37.56 208 LYS A C 1
ATOM 1557 O O . LYS A 1 208 ? -18.444 26.567 34.536 1.00 37.56 208 LYS A O 1
ATOM 1562 N N . LYS A 1 209 ? -16.629 27.723 33.892 1.00 39.09 209 LYS A N 1
ATOM 1563 C CA . LYS A 1 209 ? -16.295 28.291 35.203 1.00 39.09 209 LYS A CA 1
ATOM 1564 C C . LYS A 1 209 ? -17.316 29.394 35.496 1.00 39.09 209 LYS A C 1
ATOM 1566 O O . LYS A 1 209 ? -17.220 30.481 34.938 1.00 39.09 209 LYS A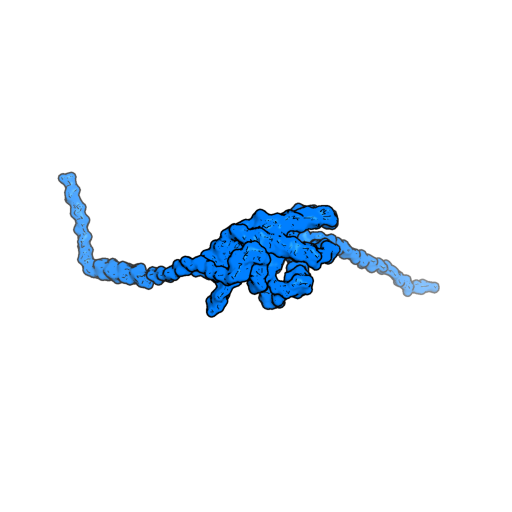 O 1
ATOM 1571 N N . GLN A 1 210 ? -18.330 29.086 36.302 1.00 44.41 210 GLN A N 1
ATOM 1572 C CA . GLN A 1 210 ? -19.185 30.098 36.921 1.00 44.41 210 GLN A CA 1
ATOM 1573 C C . GLN A 1 210 ? -18.345 30.829 37.974 1.00 44.41 210 GLN A C 1
ATOM 1575 O O . GLN A 1 210 ? -17.988 30.261 39.003 1.00 44.41 210 GLN A O 1
ATOM 1580 N N . GLN A 1 211 ? -17.969 32.072 37.673 1.00 42.97 211 GLN A N 1
ATOM 1581 C CA . GLN A 1 211 ? -17.575 33.047 38.683 1.00 42.97 211 GLN A CA 1
ATOM 1582 C C . GLN A 1 211 ? -18.863 33.536 39.342 1.00 42.97 211 GLN A C 1
ATOM 1584 O O . GLN A 1 211 ? -19.600 34.311 38.741 1.00 42.97 211 GLN A O 1
ATOM 1589 N N . ASN A 1 212 ? -19.136 33.056 40.554 1.00 43.59 212 ASN A N 1
ATOM 1590 C CA . ASN A 1 212 ? -20.132 33.672 41.415 1.00 43.59 212 ASN A CA 1
ATOM 1591 C C . ASN A 1 212 ? -19.453 34.724 42.292 1.00 43.59 212 ASN A C 1
ATOM 1593 O O . ASN A 1 212 ? -18.500 34.454 43.020 1.00 43.59 212 ASN A O 1
ATOM 1597 N N . THR A 1 213 ? -19.989 35.926 42.155 1.00 41.19 213 THR A N 1
ATOM 1598 C CA . THR A 1 213 ? -19.868 37.123 42.979 1.00 41.19 213 THR A CA 1
ATOM 1599 C C . THR A 1 213 ? -20.379 36.913 44.405 1.00 41.19 213 THR A C 1
ATOM 1601 O O . THR A 1 213 ? -21.484 36.410 44.586 1.00 41.19 213 THR A O 1
ATOM 1604 N N . ALA A 1 214 ? -19.602 37.366 45.388 1.00 42.34 214 ALA A N 1
ATOM 1605 C CA . ALA A 1 214 ? -19.979 37.914 46.704 1.00 42.34 214 ALA A CA 1
ATOM 1606 C C . ALA A 1 214 ? -18.636 38.179 47.417 1.00 42.34 214 ALA A C 1
ATOM 1608 O O . ALA A 1 214 ? -17.741 37.348 47.325 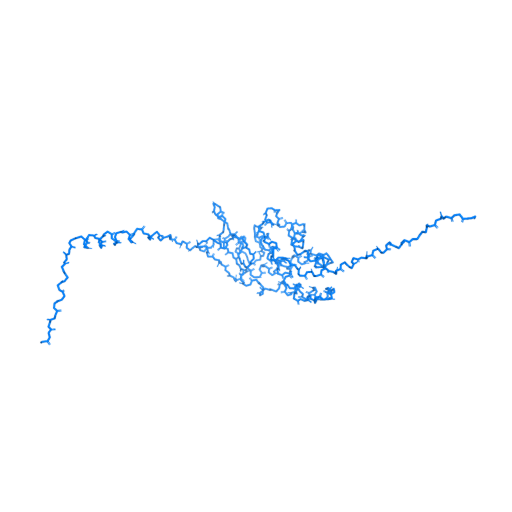1.00 42.34 214 ALA A O 1
ATOM 1609 N N . LYS A 1 215 ? -18.344 39.279 48.106 1.00 43.78 215 LYS A N 1
ATOM 1610 C CA . LYS A 1 215 ? -19.110 40.070 49.077 1.00 43.78 215 LYS A CA 1
ATOM 1611 C C . LYS A 1 215 ? -18.172 41.271 49.364 1.00 43.78 215 LYS A C 1
ATOM 1613 O O . LYS A 1 215 ? -16.983 41.045 49.561 1.00 43.78 215 LYS A O 1
ATOM 1618 N N . GLY A 1 216 ? -18.562 42.538 49.241 1.00 38.78 216 GLY A N 1
ATOM 1619 C CA . GLY A 1 216 ? -19.502 43.187 50.150 1.00 38.78 216 GLY A CA 1
ATOM 1620 C C . GLY A 1 216 ? -18.913 43.228 51.565 1.00 38.78 216 GLY A C 1
ATOM 1621 O O . GLY A 1 216 ? -19.201 42.330 52.351 1.00 38.78 216 GLY A O 1
ATOM 1622 N N . LYS A 1 217 ? -18.056 44.210 51.861 1.00 42.59 217 LYS A N 1
ATOM 1623 C CA . LYS A 1 217 ? -17.655 44.582 53.225 1.00 42.59 217 LYS A CA 1
ATOM 1624 C C . LYS A 1 217 ? -17.915 46.079 53.376 1.00 42.59 217 LYS A C 1
ATOM 1626 O O . LYS A 1 217 ? -17.057 46.867 53.002 1.00 42.59 217 LYS A O 1
ATOM 1631 N N . ASP A 1 218 ? -19.093 46.392 53.902 1.00 50.94 218 ASP A N 1
ATOM 1632 C CA . ASP A 1 218 ? -19.379 47.633 54.618 1.00 50.94 218 ASP A CA 1
ATOM 1633 C C . ASP A 1 218 ? -19.579 47.284 56.106 1.00 50.94 218 ASP A C 1
ATOM 1635 O O . ASP A 1 218 ? -19.852 46.132 56.458 1.00 50.94 218 ASP A O 1
ATOM 1639 N N . GLU A 1 219 ? -19.343 48.295 56.932 1.00 43.66 219 GLU A N 1
ATOM 1640 C CA . GLU A 1 219 ? -19.068 48.362 58.373 1.00 43.66 219 GLU A CA 1
ATOM 1641 C C . GLU A 1 219 ? -20.086 47.714 59.334 1.00 43.66 219 GLU A C 1
ATOM 1643 O O . GLU A 1 219 ? -21.295 47.763 59.105 1.00 43.66 219 GLU A O 1
ATOM 1648 N N . LEU A 1 220 ? -19.584 47.193 60.466 1.00 39.31 220 LEU A N 1
ATOM 1649 C CA . LEU A 1 220 ? -19.809 47.766 61.809 1.00 39.31 220 LEU A CA 1
ATOM 1650 C C . LEU A 1 220 ? -18.769 47.232 62.811 1.00 39.31 220 LEU A C 1
ATOM 1652 O O . LEU A 1 220 ? -18.490 46.010 62.766 1.00 39.31 220 LEU A O 1
#

Solvent-accessible surface area (backbone atoms only — not comparable to full-atom values): 13239 Å² total; per-residue (Å²): 142,77,90,77,84,80,80,74,77,80,50,69,68,58,58,50,50,50,55,51,51,55,55,63,66,64,74,74,73,82,73,76,79,66,67,70,50,75,58,83,74,51,78,60,61,67,39,73,68,61,69,41,80,90,34,41,31,59,48,38,55,50,43,46,51,38,33,52,57,29,43,59,69,63,44,50,98,90,51,82,77,48,70,70,46,48,51,54,14,48,56,62,33,36,35,42,80,75,29,49,73,24,20,40,22,50,24,62,78,98,59,71,40,77,33,66,39,40,88,90,52,73,81,55,77,81,52,86,35,55,37,66,55,57,37,85,50,43,14,50,28,52,20,54,48,30,52,52,51,56,75,68,52,59,65,69,59,52,53,50,31,55,68,72,19,35,37,58,55,46,42,45,44,50,27,45,62,69,69,52,51,32,53,75,74,62,56,74,56,56,67,66,82,84,34,64,42,92,49,79,70,82,78,80,76,78,79,79,80,79,82,79,89,83,78,91,84,80,89,134

Nearest PDB structures (foldseek):
  7aah-assembly1_A  TM=8.206E-01  e=3.946E-06  Homo sapiens
  4j5x-assembly1_B  TM=1.814E-01  e=8.765E+00  Homo sapiens

Foldseek 3Di:
DDDDDPPPPPPVVVVVVVVVVVVVVVPPPPPPPQAQDADDDDPQRPDLEADDLLALLVLLLQLLLLLLVLQLVLDDQPDQQDPVSSVVSLVSSLPLVSCQQKFWKFFDPPDTDIYIDGPQQPGRPPDRNIDGPGDDSRSVNSSVVSVVLVVQDDSVVVSVCLQVQPQLVSSCCSRCPRVNSDDPVSSVRGDVVSRRRPHPDDPPPPPPPDDDDDDDDDDD

Secondary structure (DSSP, 8-state):
-----------HHHHHHHHHHHHHHGGG--------BPPPPPHHHHSSSS--GGGHHHHHHHHHHHHHHHHHHH--TTSPPPHHHHHHHHHHHH-GGGGTT-EEEEE-TTS-EEEEESTT-TTSS-STTB--EESTTHHHHHHHHHHHHHHHS-HHHHHHHHHHT-HHHHHHIIIIIIS----HHHHTTS-GGGG-------------------------

InterPro domains:
  IPR052682 Marginal zone B- and B1-cell-specific protein [PTHR15881] (29-209)

Organism: NCBI:txid73025

Radius of gyration: 30.76 Å; Cα contacts (8 Å, |Δi|>4): 254; chains: 1; bounding box: 61×62×126 Å

pLDDT: mean 72.15, std 17.6, range [35.03, 95.38]